Protein AF-A0A653BGJ4-F1 (afdb_monomer_lite)

Radius of gyration: 40.66 Å; chains: 1; bounding box: 89×102×120 Å

Organism: Callosobruchus maculatus (NCBI:txid64391)

Secondary structure (DSSP, 8-state):
------------B-TTT-PBPSSEEEETTT--EEEHHHHHHTT-EEEETTEEE-S-------SSSSSHHHHHHHHTTS-TTS---HHHHHHHHHHHHHHHHHHHHHHHHHHHHHHHHHHHHTTSS-----------------------------------------HHHHHHHHHHHHHHHHHHHHHTTS--------------------------------------------TTS--PPPPP-------S--TT--HHHHHHHHHTT-TT---------S-HHHHTTTTTSS---S--TTTGGGSSS--

Sequence (311 aa):
MSVASSSGNTHLQCKKCKAKVIADVKCVVCNSSFHKSCARTINLKISDENTVTCCEKNARSNDKDEDHDFFDAIEDIADSNNRIDVRIFNYVLKQKEIIIKELRDRIDLLNVQIDSLTHSHGSEGNRKTDQEKTRQKNEEGIVSSAKCDNSAAQREVEKNVNNYVTRTQVANAISETQGKIKMKRIINLNDSGSPGDVHNAENSENIQNKQNDGGWETVKKKRHYRKPTVIIGSNSSGVQGVEKRSFLHVSRVNPDTKVEDMESLLKVNFPGVTVEKWNSRPLILKKMNQCCETSPLISRRNWEHFLEQSL

InterPro domains:
  IPR046349 C1-like domain superfamily [SSF57889] (11-42)

pLDDT: mean 70.22, std 21.69, range [31.77, 98.31]

Foldseek 3Di:
DDDDDPPPCPQQAAPQPRHGDPQWAAEPPPRHTHDPVRCVVVVWDDPDPRYTHPPPPPVCPPVPPVCPVVVVVLQVQADPVRHHDVVVVVVVVVVVVVVVVVVVVVVVVVVVVVVVVVVVVPPPPDPPPPPDDDDDDDDDDDDDDDDDDDDDDDDPPPPPPPPPCDPVNVVVVVVVVVVVVVVVVVVVVPPDDDDDDDDDDDDDDDDDDDDDDDDPDDDDPDDDDDDPDDPPDDPPPPDDDDDDDDDDDDPDDDPPDDQVNVCVVCCVPPVPDDGDDDPDDPPVVPCVVPVVPPDPDDDPPPPVVPPPPDD

Structure (mmCIF, N/CA/C/O backbone):
data_AF-A0A653BGJ4-F1
#
_entry.id   AF-A0A653BGJ4-F1
#
loop_
_atom_site.group_PDB
_atom_site.id
_atom_site.type_symbol
_atom_site.label_atom_id
_atom_site.label_alt_id
_atom_site.label_comp_id
_atom_site.label_asym_id
_atom_site.label_entity_id
_atom_site.label_seq_id
_atom_site.pdbx_PDB_ins_code
_atom_site.Cartn_x
_atom_site.Cartn_y
_atom_site.Cartn_z
_atom_site.occupancy
_atom_site.B_iso_or_equiv
_atom_site.auth_seq_id
_atom_site.auth_comp_id
_atom_site.auth_asym_id
_atom_site.auth_atom_id
_atom_site.pdbx_PDB_model_num
ATOM 1 N N . MET A 1 1 ? 24.116 39.417 -54.438 1.00 40.06 1 MET A N 1
ATOM 2 C CA . MET A 1 1 ? 23.019 39.874 -53.561 1.00 40.06 1 MET A CA 1
ATOM 3 C C . MET A 1 1 ? 23.338 39.410 -52.155 1.00 40.06 1 MET A C 1
ATOM 5 O O . MET A 1 1 ? 23.547 38.223 -51.945 1.00 40.06 1 MET A O 1
ATOM 9 N N . SER A 1 2 ? 23.533 40.374 -51.264 1.00 37.41 2 SER A N 1
ATOM 10 C CA . SER A 1 2 ? 24.117 40.222 -49.935 1.00 37.41 2 SER A CA 1
ATOM 11 C C . SER A 1 2 ? 23.141 39.560 -48.962 1.00 37.41 2 SER A C 1
ATOM 13 O O . SER A 1 2 ? 22.007 40.010 -48.824 1.00 37.41 2 SER A O 1
ATOM 15 N N . VAL A 1 3 ? 23.591 38.509 -48.277 1.00 45.47 3 VAL A N 1
ATOM 16 C CA . VAL A 1 3 ? 22.876 37.884 -47.157 1.00 45.47 3 VAL A CA 1
ATOM 17 C C . VAL A 1 3 ? 23.025 38.771 -45.923 1.00 45.47 3 VAL A C 1
ATOM 19 O O . VAL A 1 3 ? 24.127 38.986 -45.423 1.00 45.47 3 VAL A O 1
ATOM 22 N N . ALA A 1 4 ? 21.906 39.329 -45.469 1.00 43.72 4 ALA A N 1
ATOM 23 C CA . ALA A 1 4 ? 21.826 40.135 -44.263 1.00 43.72 4 ALA A CA 1
ATOM 24 C C . ALA A 1 4 ? 21.938 39.234 -43.023 1.00 43.72 4 ALA A C 1
ATOM 26 O O . ALA A 1 4 ? 21.002 38.519 -42.671 1.00 43.72 4 ALA A O 1
ATOM 27 N N . SER A 1 5 ? 23.087 39.284 -42.351 1.00 46.28 5 SER A N 1
ATOM 28 C CA . SER A 1 5 ? 23.274 38.729 -41.011 1.00 46.28 5 SER A CA 1
ATOM 29 C C . SER A 1 5 ? 22.537 39.608 -40.000 1.00 46.28 5 SER A C 1
ATOM 31 O O . SER A 1 5 ? 23.039 40.645 -39.567 1.00 46.28 5 SER A O 1
ATOM 33 N N . SER A 1 6 ? 21.321 39.217 -39.632 1.00 45.00 6 SER A N 1
ATOM 34 C CA . SER A 1 6 ? 20.574 39.825 -38.534 1.00 45.00 6 SER A CA 1
ATOM 35 C C . SER A 1 6 ? 21.207 39.430 -37.196 1.00 45.00 6 SER A C 1
ATOM 37 O O . SER A 1 6 ? 20.891 38.387 -36.621 1.00 45.00 6 SER A O 1
ATOM 39 N N . SER A 1 7 ? 22.114 40.273 -36.704 1.00 45.81 7 SER A N 1
ATOM 40 C CA . SER A 1 7 ? 22.705 40.212 -35.364 1.00 45.81 7 SER A CA 1
ATOM 41 C C . SER A 1 7 ? 21.647 40.519 -34.298 1.00 45.81 7 SER A C 1
ATOM 43 O O . SER A 1 7 ? 21.565 41.630 -33.774 1.00 45.81 7 SER A O 1
ATOM 45 N N . GLY A 1 8 ? 20.799 39.538 -33.989 1.00 45.31 8 GLY A N 1
ATOM 46 C CA . GLY A 1 8 ? 19.866 39.597 -32.868 1.00 45.31 8 GLY A CA 1
ATOM 47 C C . GLY A 1 8 ? 20.638 39.609 -31.550 1.00 45.31 8 GLY A C 1
ATOM 48 O O . GLY A 1 8 ? 21.040 38.564 -31.049 1.00 45.31 8 GLY A O 1
ATOM 49 N N . ASN A 1 9 ? 20.870 40.798 -30.996 1.00 47.72 9 ASN A N 1
ATOM 50 C CA . ASN A 1 9 ? 21.545 41.002 -29.717 1.00 47.72 9 ASN A CA 1
ATOM 51 C C . ASN A 1 9 ? 20.605 40.604 -28.563 1.00 47.72 9 ASN A C 1
ATOM 53 O O . ASN A 1 9 ? 20.056 41.451 -27.859 1.00 47.72 9 ASN A O 1
ATOM 57 N N . THR A 1 10 ? 20.353 39.303 -28.394 1.00 60.81 10 THR A N 1
ATOM 58 C CA . THR A 1 10 ? 19.601 38.786 -27.249 1.00 60.81 10 THR A CA 1
ATOM 59 C C . THR A 1 10 ? 20.480 38.919 -26.015 1.00 60.81 10 THR A C 1
ATOM 61 O O . THR A 1 10 ? 21.409 38.142 -25.795 1.00 60.81 10 THR A O 1
ATOM 64 N N . HIS A 1 11 ? 20.222 39.959 -25.233 1.00 74.62 11 HIS A N 1
ATOM 65 C CA . HIS A 1 11 ? 20.977 40.284 -24.037 1.00 74.62 11 HIS A CA 1
ATOM 66 C C . HIS A 1 11 ? 20.835 39.162 -22.992 1.00 74.62 11 HIS A C 1
ATOM 68 O O . HIS A 1 11 ? 19.847 39.104 -22.264 1.00 74.62 11 HIS A O 1
ATOM 74 N N . LEU A 1 12 ? 21.821 38.262 -22.918 1.00 87.00 12 LEU A N 1
ATOM 75 C CA . LEU A 1 12 ? 21.862 37.162 -21.950 1.00 87.00 12 LEU A CA 1
ATOM 76 C C . LEU A 1 12 ? 21.874 37.733 -20.523 1.00 87.00 12 LEU A C 1
ATOM 78 O O . LEU A 1 12 ? 22.809 38.430 -20.118 1.00 87.00 12 LEU A O 1
ATOM 82 N N . GLN A 1 13 ? 20.812 37.463 -19.765 1.00 93.69 13 GLN A N 1
ATOM 83 C CA . GLN A 1 13 ? 20.657 37.889 -18.374 1.00 93.69 13 GLN A CA 1
ATOM 84 C C . GLN A 1 13 ? 20.716 36.685 -17.438 1.00 93.69 13 GLN A C 1
ATOM 86 O O . GLN A 1 13 ? 20.206 35.607 -17.742 1.00 93.69 13 GLN A O 1
ATOM 91 N N . CYS A 1 14 ? 21.340 36.877 -16.278 1.00 94.38 14 CYS A N 1
ATOM 92 C CA . CYS A 1 14 ? 21.432 35.847 -15.257 1.00 94.38 14 CYS A CA 1
ATOM 93 C C . CYS A 1 14 ? 20.046 35.605 -14.664 1.00 94.38 14 CYS A C 1
ATOM 95 O O . CYS A 1 14 ? 19.448 36.523 -14.103 1.00 94.38 14 CYS A O 1
ATOM 97 N N . LYS A 1 15 ? 19.555 34.365 -14.699 1.00 93.00 15 LYS A N 1
ATOM 98 C CA . LYS A 1 15 ? 18.223 34.029 -14.168 1.00 93.00 15 LYS A CA 1
ATOM 99 C C . LYS A 1 15 ? 18.065 34.341 -12.670 1.00 93.00 15 LYS A C 1
ATOM 101 O O . LYS A 1 15 ? 16.953 34.595 -12.221 1.00 93.00 15 LYS A O 1
ATOM 106 N N . LYS A 1 16 ? 19.164 34.365 -11.902 1.00 93.88 16 LYS A N 1
ATOM 107 C CA . LYS A 1 16 ? 19.154 34.696 -10.466 1.00 93.88 16 LYS A CA 1
ATOM 108 C C . LYS A 1 16 ? 19.089 36.202 -10.203 1.00 93.88 16 LYS A C 1
ATOM 110 O O . LYS A 1 16 ? 18.186 36.667 -9.521 1.00 93.88 16 LYS A O 1
ATOM 115 N N . CYS A 1 17 ? 20.083 36.950 -10.681 1.00 95.25 17 CYS A N 1
ATOM 116 C CA . CYS A 1 17 ? 20.263 38.362 -10.324 1.00 95.25 17 CYS A CA 1
ATOM 117 C C . CYS A 1 17 ? 19.761 39.339 -11.395 1.00 95.25 17 CYS A C 1
ATOM 119 O O . CYS A 1 17 ? 19.834 40.545 -11.190 1.00 95.25 17 CYS A O 1
ATOM 121 N N . LYS A 1 18 ? 19.283 38.836 -12.542 1.00 94.25 18 LYS A N 1
ATOM 122 C CA . LYS A 1 18 ? 18.787 39.593 -13.708 1.00 94.25 18 LYS A CA 1
ATOM 123 C C . LYS A 1 18 ? 19.816 40.513 -14.388 1.00 94.25 18 LYS A C 1
ATOM 125 O O . LYS A 1 18 ? 19.502 41.140 -15.394 1.00 94.25 18 LYS A O 1
ATOM 130 N N . ALA A 1 19 ? 21.057 40.566 -13.901 1.00 94.38 19 ALA A N 1
ATOM 131 C CA . ALA A 1 19 ? 22.132 41.344 -14.512 1.00 94.38 19 ALA A CA 1
ATOM 132 C C . ALA A 1 19 ? 22.691 40.674 -15.783 1.00 94.38 19 ALA A C 1
ATOM 134 O O . ALA A 1 19 ? 22.576 39.458 -15.965 1.00 94.38 19 ALA A O 1
ATOM 135 N N . LYS A 1 20 ? 23.332 41.473 -16.649 1.00 93.81 20 LYS A N 1
ATOM 136 C CA . LYS A 1 20 ? 23.991 41.005 -17.881 1.00 93.81 20 LYS A CA 1
ATOM 137 C C . LYS A 1 20 ? 25.050 39.948 -17.571 1.00 93.81 20 LYS A C 1
ATOM 139 O O . LYS A 1 20 ? 25.851 40.121 -16.648 1.00 93.81 20 LYS A O 1
ATOM 144 N N . VAL A 1 21 ? 25.086 38.874 -18.355 1.00 92.38 21 VAL A N 1
ATOM 145 C CA . VAL A 1 21 ? 26.105 37.826 -18.226 1.00 92.38 21 VAL A CA 1
ATOM 146 C C . VAL A 1 21 ? 27.169 38.007 -19.302 1.00 92.38 21 VAL A C 1
ATOM 148 O O . VAL A 1 21 ? 26.843 38.102 -20.479 1.00 92.38 21 VAL A O 1
ATOM 151 N N . ILE A 1 22 ? 28.434 38.097 -18.882 1.00 86.62 22 ILE A N 1
ATOM 152 C CA . ILE A 1 22 ? 29.600 38.220 -19.778 1.00 86.62 22 ILE A CA 1
ATOM 153 C C . ILE A 1 22 ? 30.292 36.858 -19.946 1.00 86.62 22 ILE A C 1
ATOM 155 O O . ILE A 1 22 ? 30.670 36.496 -21.051 1.00 86.62 22 ILE A O 1
ATOM 159 N N . ALA A 1 23 ? 30.405 36.085 -18.860 1.00 84.56 23 ALA A N 1
ATOM 160 C CA . ALA A 1 23 ? 30.865 34.697 -18.860 1.00 84.56 23 ALA A CA 1
ATOM 161 C C . ALA A 1 23 ? 29.777 33.834 -18.214 1.00 84.56 23 ALA A C 1
ATOM 163 O O . ALA A 1 23 ? 29.601 33.869 -16.988 1.00 84.56 23 ALA A O 1
ATOM 164 N N . ASP A 1 24 ? 28.989 33.148 -19.041 1.00 87.00 24 ASP A N 1
ATOM 165 C CA . ASP A 1 24 ? 27.824 32.403 -18.589 1.00 87.00 24 ASP A CA 1
ATOM 166 C C . ASP A 1 24 ? 28.102 30.916 -18.377 1.00 87.00 24 ASP A C 1
ATOM 168 O O . ASP A 1 24 ? 28.965 30.305 -18.998 1.00 87.00 24 ASP A O 1
ATOM 172 N N . VAL A 1 25 ? 27.353 30.345 -17.440 1.00 93.69 25 VAL A N 1
ATOM 173 C CA . VAL A 1 25 ? 27.196 28.902 -17.283 1.00 93.69 25 VAL A CA 1
ATOM 174 C C . VAL A 1 25 ? 25.746 28.599 -17.622 1.00 93.69 25 VAL A C 1
ATOM 176 O O . VAL A 1 25 ? 24.839 29.216 -17.047 1.00 93.69 25 VAL A O 1
ATOM 179 N N . LYS A 1 26 ? 25.517 27.702 -18.582 1.00 94.56 26 LYS A N 1
ATOM 180 C CA . LYS A 1 26 ? 24.172 27.418 -19.102 1.00 94.56 26 LYS A CA 1
ATOM 181 C C . LYS A 1 26 ? 23.595 26.171 -18.461 1.00 94.56 26 LYS A C 1
ATOM 183 O O . LYS A 1 26 ? 24.299 25.185 -18.240 1.00 94.56 26 LYS A O 1
ATOM 188 N N . CYS A 1 27 ? 22.299 26.210 -18.163 1.00 92.94 27 CYS A N 1
ATOM 189 C CA . CYS A 1 27 ? 21.607 25.002 -17.751 1.00 92.94 27 CYS A CA 1
ATOM 190 C C . CYS A 1 27 ? 21.408 24.059 -18.937 1.00 92.94 27 CYS A C 1
ATOM 192 O O . CYS A 1 27 ? 20.795 24.465 -19.916 1.00 92.94 27 CYS A O 1
ATOM 194 N N . VAL A 1 28 ? 21.826 22.797 -18.805 1.00 92.19 28 VAL A N 1
ATOM 195 C CA . VAL A 1 28 ? 21.653 21.771 -19.853 1.00 92.19 28 VAL A CA 1
ATOM 196 C C . VAL A 1 28 ? 20.177 21.551 -20.221 1.00 92.19 28 VAL A C 1
ATOM 198 O O . VAL A 1 28 ? 19.863 21.255 -21.366 1.00 92.19 28 VAL A O 1
ATOM 201 N N . VAL A 1 29 ? 19.260 21.716 -19.261 1.00 89.94 29 VAL A N 1
ATOM 202 C CA . VAL A 1 29 ? 17.830 21.414 -19.447 1.00 89.94 29 VAL A CA 1
ATOM 203 C C . VAL A 1 29 ? 17.050 22.599 -20.017 1.00 89.94 29 VAL A C 1
ATOM 205 O O . VAL A 1 29 ? 16.313 22.447 -20.982 1.00 89.94 29 VAL A O 1
ATOM 208 N N . CYS A 1 30 ? 17.168 23.783 -19.409 1.00 91.19 30 CYS A N 1
ATOM 209 C CA . CYS A 1 30 ? 16.334 24.938 -19.771 1.00 91.19 30 CYS A CA 1
ATOM 210 C C . CYS A 1 30 ? 17.095 26.070 -20.471 1.00 91.19 30 CYS A C 1
ATOM 212 O O . CYS A 1 30 ? 16.526 27.140 -20.675 1.00 91.19 30 CYS A O 1
ATOM 214 N N . ASN A 1 31 ? 18.379 25.870 -20.794 1.00 90.81 31 ASN A N 1
ATOM 215 C CA . ASN A 1 31 ? 19.265 26.855 -21.424 1.00 90.81 31 ASN A CA 1
ATOM 216 C C . ASN A 1 31 ? 19.349 28.213 -20.709 1.00 90.81 31 ASN A C 1
ATOM 218 O O . ASN A 1 31 ? 19.839 29.189 -21.275 1.00 90.81 31 ASN A O 1
ATOM 222 N N . SER A 1 32 ? 18.913 28.302 -19.450 1.00 92.94 32 SER A N 1
ATOM 223 C CA . SER A 1 32 ? 19.033 29.539 -18.690 1.00 92.94 32 SER A CA 1
ATOM 224 C C . SER A 1 32 ? 20.485 29.799 -18.307 1.00 92.94 32 SER A C 1
ATOM 226 O O . SER A 1 32 ? 21.153 28.906 -17.778 1.00 92.94 32 SER A O 1
ATOM 228 N N . SER A 1 33 ? 20.931 31.033 -18.517 1.00 94.50 33 SER A N 1
ATOM 229 C CA . SER A 1 33 ? 22.280 31.485 -18.186 1.00 94.50 33 SER A CA 1
ATOM 230 C C . SER A 1 33 ? 22.378 31.978 -16.743 1.00 94.50 33 SER A C 1
ATOM 232 O O . SER A 1 33 ? 21.478 32.643 -16.217 1.00 94.50 33 SER A O 1
ATOM 234 N N . PHE A 1 34 ? 23.509 31.684 -16.106 1.00 94.44 34 PHE A N 1
ATOM 235 C CA . PHE A 1 34 ? 23.861 32.149 -14.766 1.00 94.44 34 PHE A CA 1
ATOM 236 C C . PHE A 1 34 ? 25.297 32.675 -14.739 1.00 94.44 34 PHE A C 1
ATOM 238 O O . PHE A 1 34 ? 26.155 32.193 -15.477 1.00 94.44 34 PHE A O 1
ATOM 245 N N . HIS A 1 35 ? 25.597 33.612 -13.834 1.00 95.06 35 HIS A N 1
ATOM 246 C CA . HIS A 1 35 ? 26.989 33.876 -13.452 1.00 95.06 35 HIS A CA 1
ATOM 247 C C . HIS A 1 35 ? 27.548 32.692 -12.653 1.00 95.06 35 HIS A C 1
ATOM 249 O O . HIS A 1 35 ? 26.829 32.108 -11.838 1.00 95.06 35 HIS A O 1
ATOM 255 N N . LYS A 1 36 ? 28.851 32.408 -12.793 1.00 92.88 36 LYS A N 1
ATOM 256 C CA . LYS A 1 36 ? 29.554 31.371 -12.007 1.00 92.88 36 LYS A CA 1
ATOM 257 C C . LYS A 1 36 ? 29.338 31.533 -10.493 1.00 92.88 36 LYS A C 1
ATOM 259 O O . LYS A 1 36 ? 29.067 30.555 -9.801 1.00 92.88 36 LYS A O 1
ATOM 264 N N . SER A 1 37 ? 29.383 32.766 -9.984 1.00 94.19 37 SER A N 1
ATOM 265 C CA . SER A 1 37 ? 29.097 33.076 -8.574 1.00 94.19 37 SER A CA 1
ATOM 266 C C . SER A 1 37 ? 27.640 32.790 -8.197 1.00 94.19 37 SER A C 1
ATOM 268 O O . SER A 1 37 ? 27.382 32.121 -7.200 1.00 94.19 37 SER A O 1
ATOM 270 N N . CYS A 1 38 ? 26.682 33.222 -9.023 1.00 94.75 38 CYS A N 1
ATOM 271 C CA . CYS A 1 38 ? 25.254 33.004 -8.787 1.00 94.75 38 CYS A CA 1
ATOM 272 C C . CYS A 1 38 ? 24.885 31.517 -8.749 1.00 94.75 38 CYS A C 1
ATOM 274 O O . CYS A 1 38 ? 24.085 31.130 -7.898 1.00 94.75 38 CYS A O 1
ATOM 276 N N . ALA A 1 39 ? 25.472 30.703 -9.632 1.00 92.81 39 ALA A N 1
ATOM 277 C CA . ALA A 1 39 ? 25.271 29.256 -9.658 1.00 92.81 39 ALA A CA 1
ATOM 278 C C . ALA A 1 39 ? 25.785 28.582 -8.373 1.00 92.81 39 ALA A C 1
ATOM 280 O O . ALA A 1 39 ? 25.064 27.780 -7.781 1.00 92.81 39 ALA A O 1
ATOM 281 N N . ARG A 1 40 ? 26.977 28.973 -7.890 1.00 91.62 40 ARG A N 1
ATOM 282 C CA . ARG A 1 40 ? 27.540 28.470 -6.623 1.00 91.62 40 ARG A CA 1
ATOM 283 C C . ARG A 1 40 ? 26.665 28.821 -5.422 1.00 91.62 40 ARG A C 1
ATOM 285 O O . ARG A 1 40 ? 26.410 27.964 -4.593 1.00 91.62 40 ARG A O 1
ATOM 292 N N . THR A 1 41 ? 26.140 30.044 -5.346 1.00 94.06 41 THR A N 1
ATOM 293 C CA . THR A 1 41 ? 25.287 30.461 -4.219 1.00 94.06 41 THR A CA 1
ATOM 294 C C . THR A 1 41 ? 23.920 29.757 -4.191 1.00 94.06 41 THR A C 1
ATOM 296 O O . THR A 1 41 ? 23.264 29.775 -3.158 1.00 94.06 41 THR A O 1
ATOM 299 N N . ILE A 1 42 ? 23.441 29.189 -5.307 1.00 89.62 42 ILE A N 1
ATOM 300 C CA . ILE A 1 42 ? 22.198 28.384 -5.339 1.00 89.62 42 ILE A CA 1
ATOM 301 C C . ILE A 1 42 ? 22.511 26.880 -5.170 1.00 89.62 42 ILE A C 1
ATOM 303 O O . ILE A 1 42 ? 21.616 26.052 -5.277 1.00 89.62 42 ILE A O 1
ATOM 307 N N . ASN A 1 43 ? 23.768 26.505 -4.900 1.00 88.56 43 ASN A N 1
ATOM 308 C CA . ASN A 1 43 ? 24.205 25.110 -4.774 1.00 88.56 43 ASN A CA 1
ATOM 309 C C . ASN A 1 43 ? 23.861 24.242 -6.002 1.00 88.56 43 ASN A C 1
ATOM 311 O O . ASN A 1 43 ? 23.532 23.065 -5.872 1.00 88.56 43 ASN A O 1
ATOM 315 N N . LEU A 1 44 ? 23.934 24.811 -7.211 1.00 88.81 44 LEU A N 1
ATOM 316 C CA . LEU A 1 44 ? 23.719 24.036 -8.434 1.00 88.81 44 LEU A CA 1
ATOM 317 C C . LEU A 1 44 ? 24.874 23.057 -8.666 1.00 88.81 44 LEU A C 1
ATOM 319 O O . LEU A 1 44 ? 26.041 23.431 -8.538 1.00 88.81 44 LEU A O 1
ATOM 323 N N . LYS A 1 45 ? 24.555 21.824 -9.082 1.00 87.38 45 LYS A N 1
ATOM 324 C CA . LYS A 1 45 ? 25.562 20.853 -9.532 1.00 87.38 45 LYS A CA 1
ATOM 325 C C . LYS A 1 45 ? 26.165 21.340 -10.853 1.00 87.38 45 LYS A C 1
ATOM 327 O O . LYS A 1 45 ? 25.462 21.451 -11.861 1.00 87.38 45 LYS A O 1
ATOM 332 N N . ILE A 1 46 ? 27.453 21.668 -10.816 1.00 86.38 46 ILE A N 1
ATOM 333 C CA . ILE A 1 46 ? 28.257 22.034 -11.985 1.00 86.38 46 ILE A CA 1
ATOM 334 C C . ILE A 1 46 ? 28.771 20.718 -12.576 1.00 86.38 46 ILE A C 1
ATOM 336 O O . ILE A 1 46 ? 29.489 19.998 -11.886 1.00 86.38 46 ILE A O 1
ATOM 340 N N . SER A 1 47 ? 28.342 20.379 -13.794 1.00 84.44 47 SER A N 1
ATOM 341 C CA . SER A 1 47 ? 28.766 19.144 -14.471 1.00 84.44 47 SER A CA 1
ATOM 342 C C . SER A 1 47 ? 30.084 19.358 -15.218 1.00 84.44 47 SER A C 1
ATOM 344 O O . SER A 1 47 ? 31.001 18.572 -15.021 1.00 84.44 47 SER A O 1
ATOM 346 N N . ASP A 1 48 ? 30.206 20.466 -15.961 1.00 85.19 48 ASP A N 1
ATOM 347 C CA . ASP A 1 48 ? 31.427 20.880 -16.669 1.00 85.19 48 ASP A CA 1
ATOM 348 C C . ASP A 1 48 ? 31.760 22.357 -16.388 1.00 85.19 48 ASP A C 1
ATOM 350 O O . ASP A 1 48 ? 30.950 23.097 -15.827 1.00 85.19 48 ASP A O 1
ATOM 354 N N . GLU A 1 49 ? 32.924 22.840 -16.843 1.00 85.38 49 GLU A N 1
ATOM 355 C CA . GLU A 1 49 ? 33.408 24.214 -16.596 1.00 85.38 49 GLU A CA 1
ATOM 356 C C . GLU A 1 49 ? 32.417 25.328 -17.001 1.00 85.38 49 GLU A C 1
ATOM 358 O O . GLU A 1 49 ? 32.452 26.424 -16.421 1.00 85.38 49 GLU A O 1
ATOM 363 N N . ASN A 1 50 ? 31.517 25.033 -17.951 1.00 90.00 50 ASN A N 1
ATOM 364 C CA . ASN A 1 50 ? 30.518 25.955 -18.500 1.00 90.00 50 ASN A CA 1
ATOM 365 C C . ASN A 1 50 ? 29.068 25.406 -18.503 1.00 90.00 50 ASN A C 1
ATOM 367 O O . ASN A 1 50 ? 28.179 26.053 -19.069 1.00 90.00 50 ASN A O 1
ATOM 371 N N . THR A 1 51 ? 28.778 24.278 -17.837 1.00 91.88 51 THR A N 1
ATOM 372 C CA . THR A 1 51 ? 27.420 23.692 -17.775 1.00 91.88 51 THR A CA 1
ATOM 373 C C . THR A 1 51 ? 26.945 23.450 -16.335 1.00 91.88 51 THR A C 1
ATOM 375 O O . THR A 1 51 ? 27.698 23.026 -15.458 1.00 91.88 51 THR A O 1
ATOM 378 N N . VAL A 1 52 ? 25.664 23.732 -16.064 1.00 92.75 52 VAL A N 1
ATOM 379 C CA . VAL A 1 52 ? 25.011 23.469 -14.764 1.00 92.75 52 VAL A CA 1
ATOM 380 C C . VAL A 1 52 ? 23.710 22.699 -14.925 1.00 92.75 52 VAL A C 1
ATOM 382 O O . VAL A 1 52 ? 23.022 22.778 -15.942 1.00 92.75 52 VAL A O 1
ATOM 385 N N . THR A 1 53 ? 23.306 22.018 -13.861 1.00 89.44 53 THR A N 1
ATOM 386 C CA . THR A 1 53 ? 21.976 21.413 -13.754 1.00 89.44 53 THR A CA 1
ATOM 387 C C . THR A 1 53 ? 21.137 22.248 -12.781 1.00 89.44 53 THR A C 1
ATOM 389 O O . THR A 1 53 ? 21.211 22.048 -11.574 1.00 89.44 53 THR A O 1
ATOM 392 N N . CYS A 1 54 ? 20.409 23.258 -13.293 1.00 87.31 54 CYS A N 1
ATOM 393 C CA . CYS A 1 54 ? 19.564 24.151 -12.477 1.00 87.31 54 CYS A CA 1
ATOM 394 C C . CYS A 1 54 ? 18.115 23.698 -12.367 1.00 87.31 54 CYS A C 1
ATOM 396 O O . CYS A 1 54 ? 17.429 23.991 -11.393 1.00 87.31 54 CYS A O 1
ATOM 398 N N . CYS A 1 55 ? 17.639 23.016 -13.398 1.00 84.00 55 CYS A N 1
ATOM 399 C CA . CYS A 1 55 ? 16.526 22.123 -13.235 1.00 84.00 55 CYS A CA 1
ATOM 400 C C . CYS A 1 55 ? 17.158 20.911 -12.571 1.00 84.00 55 CYS A C 1
ATOM 402 O O . CYS A 1 55 ? 17.745 20.077 -13.259 1.00 84.00 55 CYS A O 1
ATOM 404 N N . GLU A 1 56 ? 17.053 20.824 -11.240 1.00 69.06 56 GLU A N 1
ATOM 405 C CA . GLU A 1 56 ? 16.873 19.509 -10.626 1.00 69.06 56 GLU A CA 1
ATOM 406 C C . GLU A 1 56 ? 15.931 18.789 -11.577 1.00 69.06 56 GLU A C 1
ATOM 408 O O . GLU A 1 56 ? 14.949 19.419 -11.996 1.00 69.06 56 GLU A O 1
ATOM 413 N N . LYS A 1 57 ? 16.313 17.608 -12.086 1.00 56.06 57 LYS A N 1
ATOM 414 C CA . LYS A 1 57 ? 15.404 16.855 -12.940 1.00 56.06 57 LYS A CA 1
ATOM 415 C C . LYS A 1 57 ? 14.106 16.862 -12.151 1.00 56.06 57 LYS A C 1
ATOM 417 O O . LYS A 1 57 ? 14.010 16.170 -11.145 1.00 56.06 57 LYS A O 1
ATOM 422 N N . ASN A 1 58 ? 13.141 17.672 -12.583 1.00 46.94 58 ASN A N 1
ATOM 423 C CA . ASN A 1 58 ? 11.751 17.511 -12.243 1.00 46.94 58 ASN A CA 1
ATOM 424 C C . ASN A 1 58 ? 11.409 16.266 -13.046 1.00 46.94 58 ASN A C 1
ATOM 426 O O . ASN A 1 58 ? 10.778 16.325 -14.090 1.00 46.94 58 ASN A O 1
ATOM 430 N N . ALA A 1 59 ? 12.003 15.159 -12.616 1.00 44.66 59 ALA A N 1
ATOM 431 C CA . ALA A 1 59 ? 11.337 13.922 -12.611 1.00 44.66 59 ALA A CA 1
ATOM 432 C C . ALA A 1 59 ? 10.231 14.159 -11.541 1.00 44.66 59 ALA A C 1
ATOM 434 O O . ALA A 1 59 ? 10.553 14.153 -10.368 1.00 44.66 59 ALA A O 1
ATOM 435 N N . ARG A 1 60 ? 8.968 14.546 -11.761 1.00 45.28 60 ARG A N 1
ATOM 436 C CA . ARG A 1 60 ? 8.095 14.421 -12.931 1.00 45.28 60 ARG A CA 1
ATOM 437 C C . ARG A 1 60 ? 8.728 13.583 -14.006 1.00 45.28 60 ARG A C 1
ATOM 439 O O . ARG A 1 60 ? 8.925 14.009 -15.142 1.00 45.28 60 ARG A O 1
ATOM 446 N N . SER A 1 61 ? 9.124 12.384 -13.580 1.00 48.88 61 SER A N 1
ATOM 447 C CA . SER A 1 61 ? 9.040 11.226 -14.419 1.00 48.88 61 SER A CA 1
ATOM 448 C C . SER A 1 61 ? 7.708 11.454 -15.107 1.00 48.88 61 SER A C 1
ATOM 450 O O . SER A 1 61 ? 6.669 11.616 -14.472 1.00 48.88 61 SER A O 1
ATOM 452 N N . ASN A 1 62 ? 7.742 11.656 -16.417 1.00 46.06 62 ASN A N 1
ATOM 453 C CA . ASN A 1 62 ? 6.629 11.094 -17.137 1.00 46.06 62 ASN A CA 1
ATOM 454 C C . ASN A 1 62 ? 6.722 9.631 -16.722 1.00 46.06 62 ASN A C 1
ATOM 456 O O . ASN A 1 62 ? 7.695 8.984 -17.111 1.00 46.06 62 ASN A O 1
ATOM 460 N N . ASP A 1 63 ? 5.845 9.241 -15.796 1.00 53.12 63 ASP A N 1
ATOM 461 C CA . ASP A 1 63 ? 5.676 7.922 -15.192 1.00 53.12 63 ASP A CA 1
ATOM 462 C C . ASP A 1 63 ? 5.321 6.928 -16.298 1.00 53.12 63 ASP A C 1
ATOM 464 O O . ASP A 1 63 ? 4.241 6.362 -16.351 1.00 53.12 63 ASP A O 1
ATOM 468 N N . LYS A 1 64 ? 6.200 6.802 -17.286 1.00 53.97 64 LYS A N 1
ATOM 469 C CA . LYS A 1 64 ? 6.084 5.805 -18.332 1.00 53.97 64 LYS A CA 1
ATOM 470 C C . LYS A 1 64 ? 6.629 4.484 -17.822 1.00 53.97 64 LYS A C 1
ATOM 472 O O . LYS A 1 64 ? 6.100 3.464 -18.218 1.00 53.97 64 LYS A O 1
ATOM 477 N N . ASP A 1 65 ? 7.569 4.526 -16.876 1.00 55.69 65 ASP A N 1
ATOM 478 C CA . ASP A 1 65 ? 8.240 3.325 -16.389 1.00 55.69 65 ASP A CA 1
ATOM 479 C C . ASP A 1 65 ? 7.637 2.747 -15.098 1.00 55.69 65 ASP A C 1
ATOM 481 O O . ASP A 1 65 ? 7.830 1.566 -14.839 1.00 55.69 65 ASP A O 1
ATOM 485 N N . GLU A 1 66 ? 6.879 3.517 -14.304 1.00 59.56 66 GLU A N 1
ATOM 486 C CA . GLU A 1 66 ? 6.242 2.986 -13.078 1.00 59.56 66 GLU A CA 1
ATOM 487 C C . GLU A 1 66 ? 4.929 2.243 -13.360 1.00 59.56 66 GLU A C 1
ATOM 489 O O . GLU A 1 66 ? 4.555 1.340 -12.613 1.00 59.56 66 GLU A O 1
ATOM 494 N N . ASP A 1 67 ? 4.259 2.566 -14.468 1.00 69.44 67 ASP A N 1
ATOM 495 C CA . ASP A 1 67 ? 3.023 1.890 -14.856 1.00 69.44 67 ASP A CA 1
ATOM 496 C C . ASP A 1 67 ? 3.273 0.665 -15.753 1.00 69.44 67 ASP A C 1
ATOM 498 O O . ASP A 1 67 ? 2.336 -0.092 -16.000 1.00 69.44 67 ASP A O 1
ATOM 502 N N . HIS A 1 68 ? 4.505 0.430 -16.231 1.00 80.94 68 HIS A N 1
ATOM 503 C CA . HIS A 1 68 ? 4.816 -0.746 -17.056 1.00 80.94 68 HIS A CA 1
ATOM 504 C C . HIS A 1 68 ? 4.510 -2.047 -16.309 1.00 80.94 68 HIS A C 1
ATOM 506 O O . HIS A 1 68 ? 3.759 -2.866 -16.823 1.00 80.94 68 HIS A O 1
ATOM 512 N N . ASP A 1 69 ? 4.925 -2.156 -15.046 1.00 80.62 69 ASP A N 1
ATOM 513 C CA . ASP A 1 69 ? 4.605 -3.313 -14.201 1.00 80.62 69 ASP A CA 1
ATOM 514 C C . ASP A 1 69 ? 3.085 -3.507 -14.018 1.00 80.62 69 ASP A C 1
ATOM 516 O O . ASP A 1 69 ? 2.598 -4.628 -13.862 1.00 80.62 69 ASP A O 1
ATOM 520 N N . PHE A 1 70 ? 2.310 -2.416 -14.030 1.00 82.62 70 PHE A N 1
ATOM 521 C CA . PHE A 1 70 ? 0.853 -2.466 -13.908 1.00 82.62 70 PHE A CA 1
ATOM 522 C C . PHE A 1 70 ? 0.180 -2.910 -15.210 1.00 82.62 70 PHE A C 1
ATOM 524 O O . PHE A 1 70 ? -0.756 -3.709 -15.164 1.00 82.62 70 PHE A O 1
ATOM 531 N N . PHE A 1 71 ? 0.636 -2.405 -16.358 1.00 83.00 71 PHE A N 1
ATOM 532 C CA . PHE A 1 71 ? 0.118 -2.816 -17.661 1.00 83.00 71 PHE A CA 1
ATOM 533 C C . PHE A 1 71 ? 0.505 -4.258 -17.995 1.00 83.00 71 PHE A C 1
ATOM 535 O O . PHE A 1 71 ? -0.369 -4.999 -18.434 1.00 83.00 71 PHE A O 1
ATOM 542 N N . ASP A 1 72 ? 1.732 -4.677 -17.680 1.00 86.94 72 ASP A N 1
ATOM 543 C CA . ASP A 1 72 ? 2.200 -6.057 -17.845 1.00 86.94 72 ASP A CA 1
ATOM 544 C C . ASP A 1 72 ? 1.353 -7.020 -16.994 1.00 86.94 72 ASP A C 1
ATOM 546 O O . ASP A 1 72 ? 0.835 -8.021 -17.486 1.00 86.94 72 ASP A O 1
ATOM 550 N N . ALA A 1 73 ? 1.093 -6.669 -15.727 1.00 87.12 73 ALA A N 1
ATOM 551 C CA . ALA A 1 73 ? 0.226 -7.467 -14.860 1.00 87.12 73 ALA A CA 1
ATOM 552 C C . ALA A 1 73 ? -1.241 -7.500 -15.327 1.00 87.12 73 ALA A C 1
ATOM 554 O O . ALA A 1 73 ? -1.957 -8.458 -15.038 1.00 87.12 73 ALA A O 1
ATOM 555 N N . ILE A 1 74 ? -1.723 -6.458 -16.010 1.00 88.44 74 ILE A N 1
ATOM 556 C CA . ILE A 1 74 ? -3.063 -6.454 -16.612 1.00 88.44 74 ILE A CA 1
ATOM 557 C C . ILE A 1 74 ? -3.103 -7.327 -17.868 1.00 88.44 74 ILE A C 1
ATOM 559 O O . ILE A 1 74 ? -4.102 -8.017 -18.078 1.00 88.44 74 ILE A O 1
ATOM 563 N N . GLU A 1 75 ? -2.049 -7.301 -18.680 1.00 90.50 75 GLU A N 1
ATOM 564 C CA . GLU A 1 75 ? -1.919 -8.121 -19.884 1.00 90.50 75 GLU A CA 1
ATOM 565 C C . GLU A 1 75 ? -1.888 -9.615 -19.529 1.00 90.50 75 GLU A C 1
ATOM 567 O O . GLU A 1 75 ? -2.607 -10.397 -20.148 1.00 90.50 75 GLU A O 1
ATOM 572 N N . ASP A 1 76 ? -1.207 -9.988 -18.439 1.00 89.75 76 ASP A N 1
ATOM 573 C CA . ASP A 1 76 ? -1.193 -11.353 -17.885 1.00 89.75 76 ASP A CA 1
ATOM 574 C C . ASP A 1 76 ? -2.582 -11.873 -17.460 1.00 89.75 76 ASP A C 1
ATOM 576 O O . ASP A 1 76 ? -2.801 -13.083 -17.356 1.00 89.75 76 ASP A O 1
ATOM 580 N N . ILE A 1 77 ? -3.524 -10.970 -17.171 1.00 87.56 77 ILE A N 1
ATOM 581 C CA . ILE A 1 77 ? -4.877 -11.299 -16.698 1.00 87.56 77 ILE A CA 1
ATOM 582 C C . ILE A 1 77 ? -5.914 -11.189 -17.833 1.00 87.56 77 ILE A C 1
ATOM 584 O O . ILE A 1 77 ? -7.064 -11.606 -17.668 1.00 87.56 77 ILE A O 1
ATOM 588 N N . ALA A 1 78 ? -5.542 -10.627 -18.983 1.00 91.81 78 ALA A N 1
ATOM 589 C CA . ALA A 1 78 ? -6.436 -10.492 -20.122 1.00 91.81 78 ALA A CA 1
ATOM 590 C C . ALA A 1 78 ? -6.644 -11.841 -20.834 1.00 91.81 78 ALA A C 1
ATOM 592 O O . ALA A 1 78 ? -5.730 -12.652 -20.971 1.00 91.81 78 ALA A O 1
ATOM 593 N N . ASP A 1 79 ? -7.860 -12.075 -21.331 1.00 91.69 79 ASP A N 1
ATOM 594 C CA . ASP A 1 79 ? -8.153 -13.261 -22.139 1.00 91.69 79 ASP A CA 1
ATOM 595 C C . ASP A 1 79 ? -7.426 -13.188 -23.497 1.00 91.69 79 ASP A C 1
ATOM 597 O O . ASP A 1 79 ? -6.975 -12.125 -23.924 1.00 91.69 79 ASP A O 1
ATOM 601 N N . SER A 1 80 ? -7.413 -14.283 -24.262 1.00 94.00 80 SER A N 1
ATOM 602 C CA . SER A 1 80 ? -6.802 -14.361 -25.607 1.00 94.00 80 SER A CA 1
ATOM 603 C C . SER A 1 80 ? -7.280 -13.295 -26.610 1.00 94.00 80 SER A C 1
ATOM 605 O O . SER A 1 80 ? -6.606 -13.023 -27.601 1.00 94.00 80 SER A O 1
ATOM 607 N N . ASN A 1 81 ? -8.424 -12.657 -26.347 1.00 93.88 81 ASN A N 1
ATOM 608 C CA . ASN A 1 81 ? -8.966 -11.541 -27.127 1.00 93.88 81 ASN A CA 1
ATOM 609 C C . ASN A 1 81 ? -8.537 -10.153 -26.612 1.00 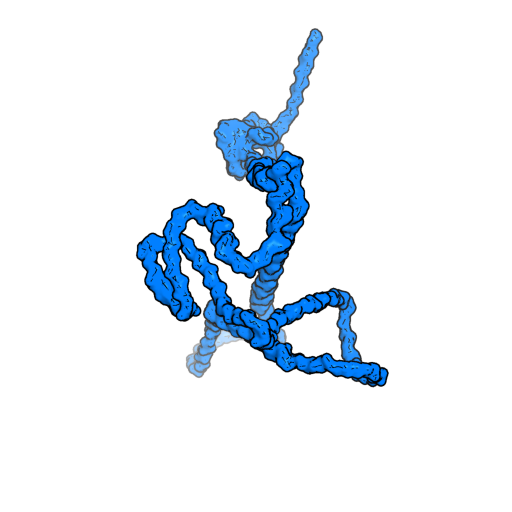93.88 81 ASN A C 1
ATOM 611 O O . ASN A 1 81 ? -9.141 -9.150 -27.002 1.00 93.88 81 ASN A O 1
ATOM 615 N N . ASN A 1 82 ? -7.562 -10.093 -25.703 1.00 89.75 82 ASN A N 1
ATOM 616 C CA . ASN A 1 82 ? -7.140 -8.896 -24.979 1.00 89.75 82 ASN A CA 1
ATOM 617 C C . ASN A 1 82 ? -8.318 -8.172 -24.294 1.00 89.75 82 ASN A C 1
ATOM 619 O O . ASN A 1 82 ? -8.471 -6.949 -24.356 1.00 89.75 82 ASN A O 1
ATOM 623 N N . ARG A 1 83 ? -9.232 -8.955 -23.709 1.00 92.94 83 ARG A N 1
ATOM 624 C CA . ARG A 1 83 ? -10.392 -8.453 -22.964 1.00 92.94 83 ARG A CA 1
ATOM 625 C C . ARG A 1 83 ? -10.206 -8.782 -21.495 1.00 92.94 83 ARG A C 1
ATOM 627 O O . ARG A 1 83 ? -9.865 -9.904 -21.149 1.00 92.94 83 ARG A O 1
ATOM 634 N N . ILE A 1 84 ? -10.470 -7.799 -20.646 1.00 91.19 84 ILE A N 1
ATOM 635 C CA . ILE A 1 84 ? -10.383 -7.938 -19.194 1.00 91.19 84 ILE A CA 1
ATOM 636 C C . ILE A 1 84 ? -11.803 -8.034 -18.644 1.00 91.19 84 ILE A C 1
ATOM 638 O O . ILE A 1 84 ? -12.670 -7.221 -18.982 1.00 91.19 84 ILE A O 1
ATOM 642 N N . ASP A 1 85 ? -12.046 -9.007 -17.772 1.00 91.62 85 ASP A N 1
ATOM 643 C CA . ASP A 1 85 ? -13.342 -9.176 -17.126 1.00 91.62 85 ASP A CA 1
ATOM 644 C C . ASP A 1 85 ? -13.683 -7.964 -16.235 1.00 91.62 85 ASP A C 1
ATOM 646 O O . ASP A 1 85 ? -12.954 -7.600 -15.307 1.00 91.62 85 ASP A O 1
ATOM 650 N N . VAL A 1 86 ? -14.850 -7.356 -16.466 1.00 93.12 86 VAL A N 1
ATOM 651 C CA . VAL A 1 86 ? -15.384 -6.228 -15.682 1.00 93.12 86 VAL A CA 1
ATOM 652 C C . VAL A 1 86 ? -15.453 -6.517 -14.174 1.00 93.12 86 VAL A C 1
ATOM 654 O O . VAL A 1 86 ? -15.387 -5.603 -13.347 1.00 93.12 86 VAL A O 1
ATOM 657 N N . ARG A 1 87 ? -15.564 -7.791 -13.779 1.00 90.25 87 ARG A N 1
ATOM 658 C CA . ARG A 1 87 ? -15.555 -8.219 -12.373 1.00 90.25 87 ARG A CA 1
ATOM 659 C C . ARG A 1 87 ? -14.233 -7.887 -11.685 1.00 90.25 87 ARG A C 1
ATOM 661 O O . ARG A 1 87 ? -14.254 -7.504 -10.515 1.00 90.25 87 ARG A O 1
ATOM 668 N N . ILE A 1 88 ? -13.119 -7.975 -12.409 1.00 90.06 88 ILE A N 1
ATOM 669 C CA . ILE A 1 88 ? -11.779 -7.668 -11.901 1.00 90.06 88 ILE A CA 1
ATOM 670 C C . ILE A 1 88 ? -11.669 -6.168 -11.631 1.00 90.06 88 ILE A C 1
ATOM 672 O O . ILE A 1 88 ? -11.299 -5.768 -10.528 1.00 90.06 88 ILE A O 1
ATOM 676 N N . PHE A 1 89 ? -12.124 -5.327 -12.563 1.00 89.12 89 PHE A N 1
ATOM 677 C CA . PHE A 1 89 ? -12.201 -3.879 -12.342 1.00 89.12 89 PHE A CA 1
ATOM 678 C C . PHE A 1 89 ? -13.069 -3.518 -11.133 1.00 89.12 89 PHE A C 1
ATOM 680 O O . PHE A 1 89 ? -12.650 -2.744 -10.273 1.00 89.12 89 PHE A O 1
ATOM 687 N N . ASN A 1 90 ? -14.255 -4.121 -11.010 1.00 92.88 90 ASN A N 1
ATOM 688 C CA . ASN A 1 90 ? -15.128 -3.901 -9.856 1.00 92.88 90 ASN A CA 1
ATOM 689 C C . ASN A 1 90 ? -14.478 -4.325 -8.533 1.00 92.88 90 ASN A C 1
ATOM 691 O O . ASN A 1 90 ? -14.705 -3.692 -7.499 1.00 92.88 90 ASN A O 1
ATOM 695 N N . TYR A 1 91 ? -13.678 -5.390 -8.544 1.00 93.06 91 TYR A N 1
ATOM 696 C CA . TYR A 1 91 ? -12.912 -5.816 -7.380 1.00 93.06 91 TYR A CA 1
ATOM 697 C C . TYR A 1 91 ? -11.828 -4.793 -7.014 1.00 93.06 91 TYR A C 1
ATOM 699 O O . TYR A 1 91 ? -11.766 -4.367 -5.860 1.00 93.06 91 TYR A O 1
ATOM 707 N N . VAL A 1 92 ? -11.039 -4.331 -7.989 1.00 91.75 92 VAL A N 1
ATOM 708 C CA . VAL A 1 92 ? -9.997 -3.308 -7.786 1.00 91.75 92 VAL A CA 1
ATOM 709 C C . VAL A 1 92 ? -10.595 -2.005 -7.254 1.00 91.75 92 VAL A C 1
ATOM 711 O O . VAL A 1 92 ? -10.062 -1.421 -6.310 1.00 91.75 92 VAL A O 1
ATOM 714 N N . LEU A 1 93 ? -11.740 -1.570 -7.789 1.00 93.94 93 LEU A N 1
ATOM 715 C CA . LEU A 1 93 ? -12.449 -0.387 -7.296 1.00 93.94 93 LEU A CA 1
ATOM 716 C C . LEU A 1 93 ? -12.900 -0.556 -5.842 1.00 93.94 93 LEU A C 1
ATOM 718 O O . LEU A 1 93 ? -12.684 0.338 -5.026 1.00 93.94 93 LEU A O 1
ATOM 722 N N . LYS A 1 94 ? -13.458 -1.719 -5.481 1.00 95.88 94 LYS A N 1
ATOM 723 C CA . LYS A 1 94 ? -13.827 -2.011 -4.087 1.00 95.88 94 LYS A CA 1
ATOM 724 C C . LYS A 1 94 ? -12.619 -1.982 -3.153 1.00 95.88 94 LYS A C 1
ATOM 726 O O . LYS A 1 94 ? -12.735 -1.445 -2.055 1.00 95.88 94 LYS A O 1
ATOM 731 N N . GLN A 1 95 ? -11.477 -2.523 -3.577 1.00 94.62 95 GLN A N 1
ATOM 732 C CA . GLN A 1 95 ? -10.241 -2.469 -2.790 1.00 94.62 95 GLN A CA 1
ATOM 733 C C . GLN A 1 95 ? -9.753 -1.027 -2.606 1.00 94.62 95 GLN A C 1
ATOM 735 O O . GLN A 1 95 ? -9.463 -0.619 -1.481 1.00 94.62 95 GLN A O 1
ATOM 740 N N . LYS A 1 96 ? -9.747 -0.219 -3.677 1.00 95.88 96 LYS A N 1
ATOM 741 C CA . LYS A 1 96 ? -9.407 1.210 -3.591 1.00 95.88 96 LYS A CA 1
ATOM 742 C C . LYS A 1 96 ? -10.311 1.960 -2.609 1.00 95.88 96 LYS A C 1
ATOM 744 O O . LYS A 1 96 ? -9.798 2.706 -1.783 1.00 95.88 96 LYS A O 1
ATOM 749 N N . GLU A 1 97 ? -11.623 1.732 -2.639 1.00 96.00 97 GLU A N 1
ATOM 750 C CA . GLU A 1 97 ? -12.568 2.367 -1.705 1.00 96.00 97 GLU A CA 1
ATOM 751 C C . GLU A 1 97 ? -12.311 1.988 -0.237 1.00 96.00 97 GLU A C 1
ATOM 753 O O . GLU A 1 97 ? -12.405 2.839 0.649 1.00 96.00 97 GLU A O 1
ATOM 758 N N . ILE A 1 98 ? -11.946 0.729 0.038 1.00 96.31 98 ILE A N 1
ATOM 759 C CA . ILE A 1 98 ? -11.580 0.284 1.393 1.00 96.31 98 ILE A CA 1
ATOM 760 C C . ILE A 1 98 ? -10.341 1.040 1.881 1.00 96.31 98 ILE A C 1
ATOM 762 O O . ILE A 1 98 ? -10.369 1.604 2.974 1.00 96.31 98 ILE A O 1
ATOM 766 N N . ILE A 1 99 ? -9.294 1.117 1.056 1.00 97.38 99 ILE A N 1
ATOM 767 C CA . ILE A 1 99 ? -8.054 1.832 1.391 1.00 97.38 99 ILE A CA 1
ATOM 768 C C . ILE A 1 99 ? -8.334 3.320 1.621 1.00 97.38 99 ILE A C 1
ATOM 770 O O . ILE A 1 99 ? -7.896 3.888 2.621 1.00 97.38 99 ILE A O 1
ATOM 774 N N . ILE A 1 100 ? -9.102 3.957 0.732 1.00 97.69 100 ILE A N 1
ATOM 775 C CA . ILE A 1 100 ? -9.493 5.367 0.871 1.00 97.69 100 ILE A CA 1
ATOM 776 C C . ILE A 1 100 ? -10.211 5.591 2.200 1.00 97.69 100 ILE A C 1
ATOM 778 O O . ILE A 1 100 ? -9.928 6.563 2.902 1.00 97.69 100 ILE A O 1
ATOM 782 N N . LYS A 1 101 ? -11.133 4.696 2.562 1.00 97.62 101 LYS A N 1
ATOM 783 C CA . LYS A 1 101 ? -11.853 4.784 3.827 1.00 97.62 101 LYS A CA 1
ATOM 784 C C . LYS A 1 101 ? -10.913 4.653 5.026 1.00 97.62 101 LYS A C 1
ATOM 786 O O . LYS A 1 101 ? -10.989 5.482 5.922 1.00 97.62 101 LYS A O 1
ATOM 791 N N . GLU A 1 102 ? -10.011 3.673 5.034 1.00 97.56 102 GLU A N 1
ATOM 792 C CA . GLU A 1 102 ? -9.040 3.509 6.124 1.00 97.56 102 GLU A CA 1
ATOM 793 C C . GLU A 1 102 ? -8.133 4.733 6.285 1.00 97.56 102 GLU A C 1
ATOM 795 O O . GLU A 1 102 ? -7.841 5.152 7.405 1.00 97.56 102 GLU A O 1
ATOM 800 N N . LEU A 1 103 ? -7.698 5.332 5.174 1.00 97.56 103 LEU A N 1
ATOM 801 C CA . LEU A 1 103 ? -6.892 6.549 5.203 1.00 97.56 103 LEU A CA 1
ATOM 802 C C . LEU A 1 103 ? -7.681 7.740 5.755 1.00 97.56 103 LEU A C 1
ATOM 804 O O . LEU A 1 103 ? -7.143 8.490 6.568 1.00 97.56 103 LEU A O 1
ATOM 808 N N . ARG A 1 104 ? -8.955 7.891 5.375 1.00 97.12 104 ARG A N 1
ATOM 809 C CA . ARG A 1 104 ? -9.844 8.916 5.948 1.00 97.12 104 ARG A CA 1
ATOM 810 C C . ARG A 1 104 ? -10.053 8.706 7.447 1.00 97.12 104 ARG A C 1
ATOM 812 O O . ARG A 1 104 ? -9.859 9.646 8.206 1.00 97.12 104 ARG A O 1
ATOM 819 N N . ASP A 1 105 ? -10.320 7.473 7.878 1.00 97.56 105 ASP A N 1
ATOM 820 C CA . ASP A 1 105 ? -10.487 7.135 9.297 1.00 97.56 105 ASP A CA 1
ATOM 821 C C . ASP A 1 105 ? -9.214 7.477 10.111 1.00 97.56 105 ASP A C 1
ATOM 823 O O . ASP A 1 105 ? -9.298 7.951 11.246 1.00 97.56 105 ASP A O 1
ATOM 827 N N . ARG A 1 106 ? -8.015 7.287 9.532 1.00 98.31 106 ARG A N 1
ATOM 828 C CA . ARG A 1 106 ? -6.739 7.694 10.155 1.00 98.31 106 ARG A CA 1
ATOM 829 C C . ARG A 1 106 ? -6.572 9.210 10.227 1.00 98.31 106 ARG A C 1
ATOM 831 O O . ARG A 1 106 ? -6.103 9.703 11.249 1.00 98.31 106 ARG A O 1
ATOM 838 N N . ILE A 1 107 ? -6.931 9.937 9.170 1.00 98.25 107 ILE A N 1
ATOM 839 C CA . ILE A 1 107 ? -6.898 11.408 9.152 1.00 98.25 107 ILE A CA 1
ATOM 840 C C . ILE A 1 107 ? -7.832 11.965 10.230 1.00 98.25 107 ILE A C 1
ATOM 842 O O . ILE A 1 107 ? -7.423 12.825 11.005 1.00 98.25 107 ILE A O 1
ATOM 846 N N . ASP A 1 108 ? -9.046 11.426 10.337 1.00 98.06 108 ASP A N 1
ATOM 847 C CA . ASP A 1 108 ? -10.018 11.842 11.348 1.00 98.06 108 ASP A CA 1
ATOM 848 C C . ASP A 1 108 ? -9.485 11.604 12.767 1.00 98.06 108 ASP A C 1
ATOM 850 O O . ASP A 1 108 ? -9.577 12.480 13.626 1.00 98.06 108 ASP A O 1
ATOM 854 N N . LEU A 1 109 ? -8.852 10.450 13.010 1.00 98.06 109 LEU A N 1
ATOM 855 C CA . LEU A 1 109 ? -8.227 10.155 14.299 1.00 98.06 109 LEU A CA 1
ATOM 856 C C . LEU A 1 109 ? -7.082 11.125 14.631 1.00 98.06 109 LEU A C 1
ATOM 858 O O . LEU A 1 109 ? -6.965 11.563 15.776 1.00 98.06 109 LEU A O 1
ATOM 862 N N . LEU A 1 110 ? -6.244 11.461 13.647 1.00 97.62 110 LEU A N 1
ATOM 863 C CA . LEU A 1 110 ? -5.155 12.424 13.820 1.00 97.62 110 LEU A CA 1
ATOM 864 C C . LEU A 1 110 ? -5.690 13.825 14.130 1.00 97.62 110 LEU A C 1
ATOM 866 O O . LEU A 1 110 ? -5.173 14.483 15.030 1.00 97.62 110 LEU A O 1
ATOM 870 N N . ASN A 1 111 ? -6.755 14.256 13.456 1.00 96.69 111 ASN A N 1
ATOM 871 C CA . ASN A 1 111 ? -7.393 15.543 13.731 1.00 96.69 111 ASN A CA 1
ATOM 872 C C . ASN A 1 111 ? -7.929 15.610 15.170 1.00 96.69 111 ASN A C 1
ATOM 874 O O . ASN A 1 111 ? -7.652 16.574 15.877 1.00 96.69 111 ASN A O 1
ATOM 878 N N . VAL A 1 112 ? -8.565 14.542 15.667 1.00 97.25 112 VAL A N 1
ATOM 879 C CA . VAL A 1 112 ? -9.013 14.461 17.074 1.00 97.25 112 VAL A CA 1
ATOM 880 C C . VAL A 1 112 ? -7.844 14.584 18.064 1.00 97.25 112 VAL A C 1
ATOM 882 O O . VAL A 1 112 ? -7.982 15.187 19.134 1.00 97.25 112 VAL A O 1
ATOM 885 N N . GLN A 1 113 ? -6.676 14.024 17.736 1.00 96.50 113 GLN A N 1
ATOM 886 C CA . GLN A 1 113 ? -5.475 14.158 18.569 1.00 96.50 113 GLN A CA 1
ATOM 887 C C . GLN A 1 113 ? -4.920 15.588 18.558 1.00 96.50 113 GLN A C 1
ATOM 889 O O . GLN A 1 113 ? -4.541 16.094 19.615 1.00 96.50 113 GLN A O 1
ATOM 894 N N . ILE A 1 114 ? -4.903 16.245 17.394 1.00 96.44 114 ILE A N 1
ATOM 895 C CA . ILE A 1 114 ? -4.493 17.650 17.251 1.00 96.44 114 ILE A CA 1
ATOM 896 C C . ILE A 1 114 ? -5.411 18.559 18.074 1.00 96.44 114 ILE A C 1
ATOM 898 O O . ILE A 1 114 ? -4.922 19.413 18.819 1.00 96.44 114 ILE A O 1
ATOM 902 N N . ASP A 1 115 ? -6.722 18.330 18.012 1.00 95.81 115 ASP A N 1
ATOM 903 C CA . ASP A 1 115 ? -7.701 19.068 18.810 1.00 95.81 115 ASP A CA 1
ATOM 904 C C . ASP A 1 115 ? -7.453 18.855 20.308 1.00 95.81 115 ASP A C 1
ATOM 906 O O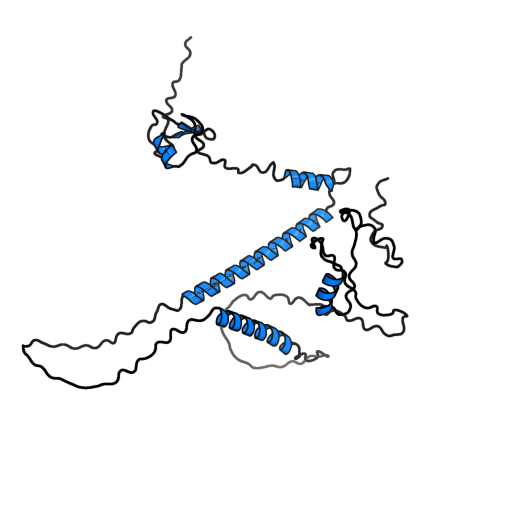 . ASP A 1 115 ? -7.402 19.806 21.085 1.00 95.81 115 ASP A O 1
ATOM 910 N N . SER A 1 116 ? -7.196 17.618 20.735 1.00 94.44 116 SER A N 1
ATOM 911 C CA . SER A 1 116 ? -6.902 17.323 22.144 1.00 94.44 116 SER A CA 1
ATOM 912 C C . SER A 1 116 ? -5.632 18.035 22.644 1.00 94.44 116 SER A C 1
ATOM 914 O O . SER A 1 116 ? -5.607 18.555 23.763 1.00 94.44 116 SER A O 1
ATOM 916 N N . LEU A 1 117 ? -4.578 18.095 21.820 1.00 94.19 117 LEU A N 1
ATOM 917 C CA . LEU A 1 117 ? -3.319 18.774 22.157 1.00 94.19 117 LEU A CA 1
ATOM 918 C C . LEU A 1 117 ? -3.466 20.297 22.208 1.00 94.19 117 LEU A C 1
ATOM 920 O O . LEU A 1 117 ? -2.952 20.932 23.128 1.00 94.19 117 LEU A O 1
ATOM 924 N N . THR A 1 118 ? -4.190 20.886 21.257 1.00 94.12 118 THR A N 1
ATOM 925 C CA . THR A 1 118 ? -4.439 22.335 21.230 1.00 94.12 118 THR A CA 1
ATOM 926 C C . THR A 1 118 ? -5.277 22.790 22.424 1.00 94.12 118 THR A C 1
ATOM 928 O O . THR A 1 118 ? -4.939 23.794 23.051 1.00 94.12 118 THR A O 1
ATOM 931 N N . HIS A 1 119 ? -6.293 22.018 22.823 1.00 90.81 119 HIS A N 1
ATOM 932 C CA . HIS A 1 119 ? -7.080 22.307 24.028 1.00 90.81 119 HIS A CA 1
ATOM 933 C C . HIS A 1 119 ? -6.267 22.145 25.323 1.00 90.81 119 HIS A C 1
ATOM 935 O O . HIS A 1 119 ? -6.443 22.930 26.252 1.00 90.81 119 HIS A O 1
ATOM 941 N N . SER A 1 120 ? -5.345 21.176 25.386 1.00 86.19 120 SER A N 1
ATOM 942 C CA . SER A 1 120 ? -4.503 20.963 26.575 1.00 86.19 120 SER A CA 1
ATOM 943 C C . SER A 1 120 ? -3.457 22.069 26.770 1.00 86.19 120 SER A C 1
ATOM 945 O O . SER A 1 120 ? -3.149 22.425 27.902 1.00 86.19 120 SER A O 1
ATOM 947 N N . HIS A 1 121 ? -2.937 22.654 25.685 1.00 77.88 121 HIS A N 1
ATOM 948 C CA . HIS A 1 121 ? -1.935 23.725 25.753 1.00 77.88 121 HIS A CA 1
ATOM 949 C C . HIS A 1 121 ? -2.525 25.143 25.889 1.00 77.88 121 HIS A C 1
ATOM 951 O O . HIS A 1 121 ? -1.807 26.063 26.276 1.00 77.88 121 HIS A O 1
ATOM 957 N N . GLY A 1 122 ? -3.818 25.343 25.611 1.00 63.75 122 GLY A N 1
ATOM 958 C CA . GLY A 1 122 ? -4.468 26.661 25.668 1.00 63.75 122 GLY A CA 1
ATOM 959 C C . GLY A 1 122 ? -4.899 27.144 27.063 1.00 63.75 122 GLY A C 1
ATOM 960 O O . GLY A 1 122 ? -5.350 28.280 27.190 1.00 63.75 122 GLY A O 1
ATOM 961 N N . SER A 1 123 ? -4.783 26.317 28.110 1.00 57.97 123 SER A N 1
ATOM 962 C CA . SER A 1 123 ? -5.388 26.592 29.428 1.00 57.97 123 SER A CA 1
ATOM 963 C C . SER A 1 123 ? -4.445 27.185 30.492 1.00 57.97 123 SER A C 1
ATOM 965 O O . SER A 1 123 ? -4.918 27.521 31.578 1.00 57.97 123 SER A O 1
ATOM 967 N N . GLU A 1 124 ? -3.142 27.346 30.240 1.00 60.19 124 GLU A N 1
ATOM 968 C CA . GLU A 1 124 ? -2.194 27.801 31.285 1.00 60.19 124 GLU A CA 1
ATOM 969 C C . GLU A 1 124 ? -1.902 29.315 31.293 1.00 60.19 124 GLU A C 1
ATOM 971 O O . GLU A 1 124 ? -1.197 29.809 32.170 1.00 60.19 124 GLU A O 1
ATOM 976 N N . GLY A 1 125 ? -2.472 30.098 30.375 1.00 59.34 125 GLY A N 1
ATOM 977 C CA . GLY A 1 125 ? -2.042 31.481 30.141 1.00 59.34 125 GLY A CA 1
ATOM 978 C C . GLY A 1 125 ? -3.107 32.558 30.322 1.00 59.34 125 GLY A C 1
ATOM 979 O O . GLY A 1 125 ? -3.263 33.366 29.417 1.00 59.34 125 GLY A O 1
ATOM 980 N N . ASN A 1 126 ? -3.866 32.588 31.425 1.00 57.16 126 ASN A N 1
ATOM 981 C CA . ASN A 1 126 ? -4.606 33.803 31.821 1.00 57.16 126 ASN A CA 1
ATOM 982 C C . ASN A 1 126 ? -5.091 33.776 33.284 1.00 57.16 126 ASN A C 1
ATOM 984 O O . ASN A 1 126 ? -6.260 34.012 33.582 1.00 57.16 126 ASN A O 1
ATOM 988 N N . ARG A 1 127 ? -4.182 33.563 34.244 1.00 55.88 127 ARG A N 1
ATOM 989 C CA . ARG A 1 127 ? -4.385 34.153 35.575 1.00 55.88 127 ARG A CA 1
ATOM 990 C C . ARG A 1 127 ? -4.015 35.627 35.471 1.00 55.88 127 ARG A C 1
ATOM 992 O O . ARG A 1 127 ? -2.871 36.005 35.698 1.00 55.88 127 ARG A O 1
ATOM 999 N N . LYS A 1 128 ? -4.989 36.452 35.077 1.00 56.84 128 LYS A N 1
ATOM 1000 C CA . LYS A 1 128 ? -4.930 37.888 35.342 1.00 56.84 128 LYS A CA 1
ATOM 1001 C C . LYS A 1 128 ? -4.809 38.029 36.857 1.00 56.84 128 LYS A C 1
ATOM 1003 O O . LYS A 1 128 ? -5.750 37.742 37.586 1.00 56.84 128 LYS A O 1
ATOM 1008 N N . THR A 1 129 ? -3.618 38.373 37.327 1.00 53.62 129 THR A N 1
ATOM 1009 C CA . THR A 1 129 ? -3.443 38.984 38.638 1.00 53.62 129 THR A CA 1
ATOM 1010 C C . THR A 1 129 ? -4.245 40.274 38.620 1.00 53.62 129 THR A C 1
ATOM 1012 O O . THR A 1 129 ? -3.803 41.271 38.047 1.00 53.62 129 THR A O 1
ATOM 1015 N N . ASP A 1 130 ? -5.435 40.234 39.210 1.00 52.00 130 ASP A N 1
ATOM 1016 C CA . ASP A 1 130 ? -6.139 41.426 39.653 1.00 52.00 130 ASP A CA 1
ATOM 1017 C C . ASP A 1 130 ? -5.284 42.062 40.758 1.00 52.00 130 ASP A C 1
ATOM 1019 O O . ASP A 1 130 ? -5.414 41.758 41.941 1.00 52.00 130 ASP A O 1
ATOM 1023 N N . GLN A 1 131 ? -4.327 42.906 40.360 1.00 55.97 131 GLN A N 1
ATOM 1024 C CA . GLN A 1 131 ? -3.741 43.877 41.273 1.00 55.97 131 GLN A CA 1
ATOM 1025 C C . GLN A 1 131 ? -4.776 44.975 41.503 1.00 55.97 131 GLN A C 1
ATOM 1027 O O . GLN A 1 131 ? -4.927 45.919 40.727 1.00 55.97 131 GLN A O 1
ATOM 1032 N N . GLU A 1 132 ? -5.519 44.749 42.581 1.00 53.25 132 GLU A N 1
ATOM 1033 C CA . GLU A 1 132 ? -6.119 45.710 43.495 1.00 53.25 132 GLU A CA 1
ATOM 1034 C C . GLU A 1 132 ? -5.624 47.154 43.280 1.00 53.25 132 GLU A C 1
ATOM 1036 O O . GLU A 1 132 ? -4.474 47.517 43.545 1.00 53.25 132 GLU A O 1
ATOM 1041 N N . LYS A 1 133 ? -6.545 48.006 42.827 1.00 58.69 133 LYS A N 1
ATOM 1042 C CA . LYS A 1 133 ? -6.449 49.457 42.965 1.00 58.69 133 LYS A CA 1
ATOM 1043 C C . LYS A 1 133 ? -6.582 49.817 44.446 1.00 58.69 133 LYS A C 1
ATOM 1045 O O . LYS A 1 133 ? -7.703 49.864 44.944 1.00 58.69 133 LYS A O 1
ATOM 1050 N N . THR A 1 134 ? -5.500 50.274 45.072 1.00 53.62 134 THR A N 1
ATOM 1051 C CA . THR A 1 134 ? -5.604 51.138 46.259 1.00 53.62 134 THR A CA 1
ATOM 1052 C C . THR A 1 134 ? -4.904 52.468 45.999 1.00 53.62 134 THR A C 1
ATOM 1054 O O . THR A 1 134 ? -3.686 52.572 45.901 1.00 53.62 134 THR A O 1
ATOM 1057 N N . ARG A 1 135 ? -5.739 53.499 45.836 1.00 52.03 135 ARG A N 1
ATOM 1058 C CA . ARG A 1 135 ? -5.414 54.930 45.905 1.00 52.03 135 ARG A CA 1
ATOM 1059 C C . ARG A 1 135 ? -4.936 55.298 47.316 1.00 52.03 135 ARG A C 1
ATOM 1061 O O . ARG A 1 135 ? -5.628 54.933 48.256 1.00 52.03 135 ARG A O 1
ATOM 1068 N N . GLN A 1 136 ? -3.909 56.149 47.409 1.00 45.09 136 GLN A N 1
ATOM 1069 C CA . GLN A 1 136 ? -3.788 57.404 48.202 1.00 45.09 136 GLN A CA 1
ATOM 1070 C C . GLN A 1 136 ? -2.283 57.693 48.403 1.00 45.09 136 GLN A C 1
ATOM 1072 O O . GLN A 1 136 ? -1.556 56.815 48.837 1.00 45.09 136 GLN A O 1
ATOM 1077 N N . LYS A 1 137 ? -1.707 58.743 47.800 1.00 48.84 137 LYS A N 1
ATOM 1078 C CA . LYS A 1 137 ? -1.661 60.169 48.200 1.00 48.84 137 LYS A CA 1
ATOM 1079 C C . LYS A 1 137 ? -0.845 60.437 49.477 1.00 48.84 137 LYS A C 1
ATOM 1081 O O . LYS A 1 137 ? -1.100 59.804 50.491 1.00 48.84 137 LYS A O 1
ATOM 1086 N N . ASN A 1 138 ? -0.014 61.486 49.373 1.00 43.56 138 ASN A N 1
ATOM 1087 C CA . ASN A 1 138 ? 0.772 62.190 50.403 1.00 43.56 138 ASN A CA 1
ATOM 1088 C C . ASN A 1 138 ? 2.116 61.523 50.737 1.00 43.56 138 ASN A C 1
ATOM 1090 O O . ASN A 1 138 ? 2.224 60.308 50.673 1.00 43.56 138 ASN A O 1
ATOM 1094 N N . GLU A 1 139 ? 3.180 62.198 51.151 1.00 45.16 139 GLU A N 1
ATOM 1095 C CA . GLU A 1 139 ? 3.748 63.547 51.006 1.00 45.16 139 GLU A CA 1
ATOM 1096 C C . GLU A 1 139 ? 5.169 63.412 51.609 1.00 45.16 139 GLU A C 1
ATOM 1098 O O . GLU A 1 139 ? 5.483 62.431 52.283 1.00 45.16 139 GLU A O 1
ATOM 1103 N N . GLU A 1 140 ? 6.028 64.371 51.295 1.00 41.81 140 GLU A N 1
ATOM 1104 C CA . GLU A 1 140 ? 7.374 64.646 51.815 1.00 41.81 140 GLU A CA 1
ATOM 1105 C C . GLU A 1 140 ? 7.707 64.176 53.250 1.00 41.81 140 GLU A C 1
ATOM 1107 O O . GLU A 1 140 ? 6.913 64.329 54.174 1.00 41.81 140 GLU A O 1
ATOM 1112 N N . GLY A 1 141 ? 8.970 63.775 53.473 1.00 37.00 141 GLY A N 1
ATOM 1113 C CA . GLY A 1 141 ? 9.625 64.075 54.752 1.00 37.00 141 GLY A CA 1
ATOM 1114 C C . GLY A 1 141 ? 10.616 63.053 55.322 1.00 37.00 141 GLY A C 1
ATOM 1115 O O . GLY A 1 141 ? 10.222 62.032 55.861 1.00 37.00 141 GLY A O 1
ATOM 1116 N N . ILE A 1 142 ? 11.896 63.450 55.320 1.00 40.62 142 ILE A N 1
ATOM 1117 C CA . ILE A 1 142 ? 12.806 63.437 56.487 1.00 40.62 142 ILE A CA 1
ATOM 1118 C C . ILE A 1 142 ? 13.276 62.070 57.051 1.00 40.62 142 ILE A C 1
ATOM 1120 O O . ILE A 1 142 ? 12.590 61.385 57.792 1.00 40.62 142 ILE A O 1
ATOM 1124 N N . VAL A 1 143 ? 14.552 61.782 56.750 1.00 41.19 143 VAL A N 1
ATOM 1125 C CA . VAL A 1 143 ? 15.692 61.520 57.665 1.00 41.19 143 VAL A CA 1
ATOM 1126 C C . VAL A 1 143 ? 15.534 60.544 58.852 1.00 41.19 143 VAL A C 1
ATOM 1128 O O . VAL A 1 143 ? 14.723 60.712 59.752 1.00 41.19 143 VAL A O 1
ATOM 1131 N N . SER A 1 144 ? 16.571 59.697 58.940 1.00 41.00 144 SER A N 1
ATOM 1132 C CA . SER A 1 144 ? 17.245 59.120 60.122 1.00 41.00 144 SER A CA 1
ATOM 1133 C C . SER A 1 144 ? 16.850 57.735 60.650 1.00 41.00 144 SER A C 1
ATOM 1135 O O . SER A 1 144 ? 15.741 57.476 61.083 1.00 41.00 144 SER A O 1
ATOM 1137 N N . SER A 1 145 ? 17.890 56.887 60.671 1.00 39.38 145 SER A N 1
ATOM 1138 C CA . SER A 1 145 ? 18.419 56.165 61.838 1.00 39.38 145 SER A CA 1
ATOM 1139 C C . SER A 1 145 ? 17.423 55.460 62.760 1.00 39.38 145 SER A C 1
ATOM 1141 O O . SER A 1 145 ? 16.813 56.095 63.608 1.00 39.38 145 SER A O 1
ATOM 1143 N N . ALA A 1 146 ? 17.467 54.128 62.785 1.00 38.47 146 ALA A N 1
ATOM 1144 C CA . ALA A 1 146 ? 18.149 53.376 63.845 1.00 38.47 146 ALA A CA 1
ATOM 1145 C C . ALA A 1 146 ? 17.803 51.881 63.775 1.00 38.47 146 ALA A C 1
ATOM 1147 O O . ALA A 1 146 ? 16.733 51.474 63.336 1.00 38.47 146 ALA A O 1
ATOM 1148 N N . LYS A 1 147 ? 18.768 51.092 64.250 1.00 44.97 147 LYS A N 1
ATOM 1149 C CA . LYS A 1 147 ? 18.681 49.689 64.662 1.00 44.97 147 LYS A CA 1
ATOM 1150 C C . LYS A 1 147 ? 17.425 49.383 65.486 1.00 44.97 147 LYS A C 1
ATOM 1152 O O . LYS A 1 147 ? 17.118 50.154 66.390 1.00 44.97 147 LYS A O 1
ATOM 1157 N N . CYS A 1 148 ? 16.900 48.168 65.345 1.00 31.77 148 CYS A N 1
ATOM 1158 C CA . CYS A 1 148 ? 16.825 47.219 66.461 1.00 31.77 148 CYS A CA 1
ATOM 1159 C C . CYS A 1 148 ? 16.403 45.823 65.994 1.00 31.77 148 CYS A C 1
ATOM 1161 O O . CYS A 1 148 ? 15.828 45.622 64.926 1.00 31.77 148 CYS A O 1
ATOM 1163 N N . ASP A 1 149 ? 16.811 44.875 66.822 1.00 34.81 149 ASP A N 1
ATOM 1164 C CA . ASP A 1 149 ? 16.843 43.444 66.623 1.00 34.81 149 ASP A CA 1
ATOM 1165 C C . ASP A 1 149 ? 15.493 42.744 66.838 1.00 34.81 149 ASP A C 1
ATOM 1167 O O . ASP A 1 149 ? 14.583 43.266 67.477 1.00 34.81 149 ASP A O 1
ATOM 1171 N N . ASN A 1 150 ? 15.493 41.472 66.424 1.00 45.16 150 ASN A N 1
ATOM 1172 C CA . ASN A 1 150 ? 14.687 40.355 66.920 1.00 45.16 150 ASN A CA 1
ATOM 1173 C C . ASN A 1 150 ? 13.184 40.376 66.617 1.00 45.16 150 ASN A C 1
ATOM 1175 O O . ASN A 1 150 ? 12.411 41.122 67.204 1.00 45.16 150 ASN A O 1
ATOM 1179 N N . SER A 1 151 ? 12.709 39.365 65.889 1.00 41.34 151 SER A N 1
ATOM 1180 C CA . SER A 1 151 ? 12.190 38.145 66.532 1.00 41.34 151 SER A CA 1
ATOM 1181 C C . SER A 1 151 ? 11.522 37.203 65.526 1.00 41.34 151 SER A C 1
ATOM 1183 O O . SER A 1 151 ? 11.091 37.580 64.440 1.00 41.34 151 SER A O 1
ATOM 1185 N N . ALA A 1 152 ? 11.542 35.930 65.904 1.00 49.50 152 ALA A N 1
ATOM 1186 C CA . ALA A 1 152 ? 11.084 34.776 65.160 1.00 49.50 152 ALA A CA 1
ATOM 1187 C C . ALA A 1 152 ? 9.620 34.878 64.705 1.00 49.50 152 ALA A C 1
ATOM 1189 O O . ALA A 1 152 ? 8.714 35.040 65.517 1.00 49.50 152 ALA A O 1
ATOM 1190 N N . ALA A 1 153 ? 9.398 34.644 63.413 1.00 43.66 153 ALA A N 1
ATOM 1191 C CA . ALA A 1 153 ? 8.117 34.203 62.885 1.00 43.66 153 ALA A CA 1
ATOM 1192 C C . ALA A 1 153 ? 8.377 33.022 61.946 1.00 43.66 153 ALA A C 1
ATOM 1194 O O . ALA A 1 153 ? 9.158 33.106 60.994 1.00 43.66 153 ALA A O 1
ATOM 1195 N N . GLN A 1 154 ? 7.764 31.896 62.295 1.00 46.31 154 GLN A N 1
ATOM 1196 C CA . GLN A 1 154 ? 7.803 30.633 61.578 1.00 46.31 154 GLN A CA 1
ATOM 1197 C C . GLN A 1 154 ? 7.410 30.853 60.112 1.00 46.31 154 GLN A C 1
ATOM 1199 O O . GLN A 1 154 ? 6.282 31.231 59.809 1.00 46.31 154 GLN A O 1
ATOM 1204 N N . ARG A 1 155 ? 8.347 30.601 59.194 1.00 43.28 155 ARG A N 1
ATOM 1205 C CA . ARG A 1 155 ? 8.020 30.357 57.789 1.00 43.28 155 ARG A CA 1
ATOM 1206 C C . ARG A 1 155 ? 7.606 28.900 57.664 1.00 43.28 155 ARG A C 1
ATOM 1208 O O . ARG A 1 155 ? 8.458 28.012 57.658 1.00 43.28 155 ARG A O 1
ATOM 1215 N N . GLU A 1 156 ? 6.306 28.669 57.552 1.00 48.12 156 GLU A N 1
ATOM 1216 C CA . GLU A 1 156 ? 5.814 27.461 56.909 1.00 48.12 156 GLU A CA 1
ATOM 1217 C C . GLU A 1 156 ? 6.309 27.474 55.461 1.00 48.12 156 GLU A C 1
ATOM 1219 O O . GLU A 1 156 ? 5.966 28.331 54.648 1.00 48.12 156 GLU A O 1
ATOM 1224 N N . VAL A 1 157 ? 7.216 26.547 55.169 1.00 43.81 157 VAL A N 1
ATOM 1225 C CA . VAL A 1 157 ? 7.633 26.222 53.812 1.00 43.81 157 VAL A CA 1
ATOM 1226 C C 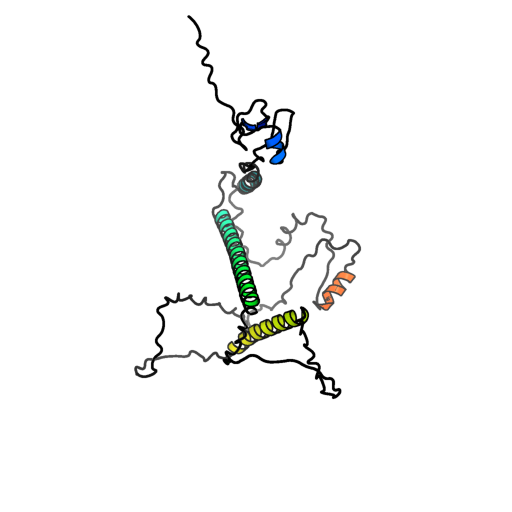. VAL A 1 157 ? 6.458 25.489 53.179 1.00 43.81 157 VAL A C 1
ATOM 1228 O O . VAL A 1 157 ? 6.313 24.278 53.355 1.00 43.81 157 VAL A O 1
ATOM 1231 N N . GLU A 1 158 ? 5.614 26.219 52.449 1.00 49.31 158 GLU A N 1
ATOM 1232 C CA . GLU A 1 158 ? 4.728 25.618 51.458 1.00 49.31 158 GLU A CA 1
ATOM 1233 C C . GLU A 1 158 ? 5.610 24.868 50.457 1.00 49.31 158 GLU A C 1
ATOM 1235 O O . GLU A 1 158 ? 6.248 25.435 49.566 1.00 49.31 158 GLU A O 1
ATOM 1240 N N . LYS A 1 159 ? 5.699 23.551 50.654 1.00 48.25 159 LYS A N 1
ATOM 1241 C CA . LYS A 1 159 ? 6.257 22.632 49.673 1.00 48.25 159 LYS A CA 1
ATOM 1242 C C . LYS A 1 159 ? 5.334 22.690 48.465 1.00 48.25 159 LYS A C 1
ATOM 1244 O O . LYS A 1 159 ? 4.320 22.001 48.415 1.00 48.25 159 LYS A O 1
ATOM 1249 N N . ASN A 1 160 ? 5.701 23.527 47.503 1.00 50.03 160 ASN A N 1
ATOM 1250 C CA . ASN A 1 160 ? 5.142 23.515 46.166 1.00 50.03 160 ASN A CA 1
ATOM 1251 C C . ASN A 1 160 ? 5.528 22.176 45.516 1.00 50.03 160 ASN A C 1
ATOM 1253 O O . ASN A 1 160 ? 6.601 22.021 44.927 1.00 50.03 160 ASN A O 1
ATOM 1257 N N . VAL A 1 161 ? 4.694 21.159 45.744 1.00 49.94 161 VAL A N 1
ATOM 1258 C CA . VAL A 1 161 ? 4.808 19.851 45.108 1.00 49.94 161 VAL A CA 1
ATOM 1259 C C . VAL A 1 161 ? 4.417 20.059 43.652 1.00 49.94 161 VAL A C 1
ATOM 1261 O O . VAL A 1 161 ? 3.243 19.997 43.296 1.00 49.94 161 VAL A O 1
ATOM 1264 N N . ASN A 1 162 ? 5.418 20.314 42.809 1.00 50.97 162 ASN A N 1
ATOM 1265 C CA . ASN A 1 162 ? 5.303 20.130 41.369 1.00 50.97 162 ASN A CA 1
ATOM 1266 C C . ASN A 1 162 ? 4.950 18.662 41.126 1.00 50.97 162 ASN A C 1
ATOM 1268 O O . ASN A 1 162 ? 5.814 17.783 41.087 1.00 50.97 162 ASN A O 1
ATOM 1272 N N . ASN A 1 163 ? 3.650 18.401 41.039 1.00 59.88 163 ASN A N 1
ATOM 1273 C CA . ASN A 1 163 ? 3.086 17.090 40.801 1.00 59.88 163 ASN A CA 1
ATOM 1274 C C . ASN A 1 163 ? 3.282 16.789 39.311 1.00 59.88 163 ASN A C 1
ATOM 1276 O O . ASN A 1 163 ? 2.397 17.008 38.487 1.00 59.88 163 ASN A O 1
ATOM 1280 N N . TYR A 1 164 ? 4.498 16.379 38.945 1.00 62.03 164 TYR A N 1
ATOM 1281 C CA . TYR A 1 164 ? 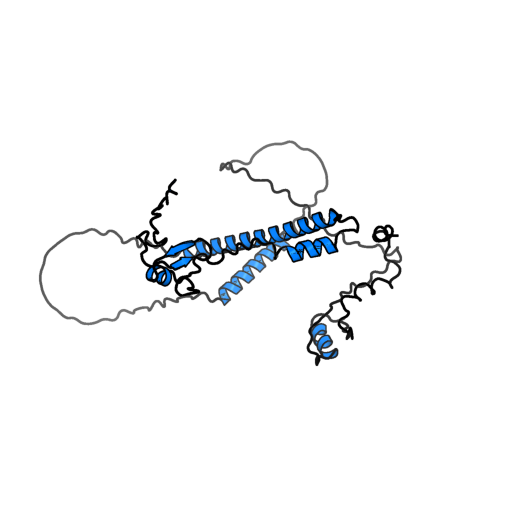4.796 15.933 37.593 1.00 62.03 164 TYR A CA 1
ATOM 1282 C C . TYR A 1 164 ? 3.943 14.703 37.308 1.00 62.03 164 TYR A C 1
ATOM 1284 O O . TYR A 1 164 ? 4.172 13.624 37.860 1.00 62.03 164 TYR A O 1
ATOM 1292 N N . VAL A 1 165 ? 2.941 14.885 36.447 1.00 73.56 165 VAL A N 1
ATOM 1293 C CA . VAL A 1 165 ? 2.110 13.792 35.956 1.00 73.56 165 VAL A CA 1
ATOM 1294 C C . VAL A 1 165 ? 3.025 12.821 35.225 1.00 73.56 165 VAL A C 1
ATOM 1296 O O . VAL A 1 165 ? 3.591 13.124 34.174 1.00 73.56 165 VAL A O 1
ATOM 1299 N N . THR A 1 166 ? 3.223 11.648 35.815 1.00 82.69 166 THR A N 1
ATOM 1300 C CA . THR A 1 166 ? 4.102 10.642 35.224 1.00 82.69 166 THR A CA 1
ATOM 1301 C C . THR A 1 166 ? 3.409 10.001 34.026 1.00 82.69 166 THR A C 1
ATOM 1303 O O . THR A 1 166 ? 2.192 9.813 34.008 1.00 82.69 166 THR A O 1
ATOM 1306 N N . ARG A 1 167 ? 4.185 9.597 33.014 1.00 75.19 167 ARG A N 1
ATOM 1307 C CA . ARG A 1 167 ? 3.676 8.883 31.827 1.00 75.19 167 ARG A CA 1
ATOM 1308 C C . ARG A 1 167 ? 2.820 7.660 32.201 1.00 75.19 167 ARG A C 1
ATOM 1310 O O . ARG A 1 167 ? 1.870 7.325 31.498 1.00 75.19 167 ARG A O 1
ATOM 1317 N N . THR A 1 168 ? 3.121 7.041 33.341 1.00 78.62 168 THR A N 1
ATOM 1318 C CA . THR A 1 168 ? 2.376 5.921 33.925 1.00 78.62 168 THR A CA 1
ATOM 1319 C C . THR A 1 168 ? 0.981 6.324 34.412 1.00 78.62 168 THR A C 1
ATOM 1321 O O . THR A 1 168 ? 0.024 5.590 34.185 1.00 78.62 168 THR A O 1
ATOM 1324 N N . GLN A 1 169 ? 0.823 7.506 35.018 1.00 83.50 169 GLN A N 1
ATOM 1325 C CA . GLN A 1 169 ? -0.490 8.018 35.434 1.00 83.50 169 GLN A CA 1
ATOM 1326 C C . GLN A 1 169 ? -1.398 8.289 34.226 1.00 83.50 169 GLN A C 1
ATOM 1328 O O . GLN A 1 169 ? -2.579 7.948 34.261 1.00 83.50 169 GLN A O 1
ATOM 1333 N N . VAL A 1 170 ? -0.836 8.806 33.127 1.00 85.62 170 VAL A N 1
ATOM 1334 C CA . VAL A 1 170 ? -1.575 9.014 31.869 1.00 85.62 170 VAL A CA 1
ATOM 1335 C C . VAL A 1 170 ? -2.021 7.680 31.261 1.00 85.62 170 VAL A C 1
ATOM 1337 O O . VAL A 1 170 ? -3.182 7.528 30.885 1.00 85.62 170 VAL A O 1
ATOM 1340 N N . ALA A 1 171 ? -1.134 6.680 31.212 1.00 84.88 171 ALA A N 1
ATOM 1341 C CA . ALA A 1 171 ? -1.462 5.352 30.684 1.00 84.88 171 ALA A CA 1
ATOM 1342 C C . ALA A 1 171 ? -2.568 4.647 31.495 1.00 84.88 171 ALA A C 1
ATOM 1344 O O . ALA A 1 171 ? -3.467 4.020 30.921 1.00 84.88 171 ALA A O 1
ATOM 1345 N N . ASN A 1 172 ? -2.543 4.801 32.821 1.00 83.94 172 ASN A N 1
ATOM 1346 C CA . ASN A 1 172 ? -3.565 4.246 33.705 1.00 83.94 172 ASN A CA 1
ATOM 1347 C C . ASN A 1 172 ? -4.922 4.941 33.509 1.00 83.94 172 ASN A C 1
ATOM 1349 O O . ASN A 1 172 ? -5.935 4.257 33.368 1.00 83.94 172 ASN A O 1
ATOM 1353 N N . ALA A 1 173 ? -4.946 6.273 33.390 1.00 85.19 173 ALA A N 1
ATOM 1354 C CA . ALA A 1 173 ? -6.174 7.031 33.132 1.00 85.19 173 ALA A CA 1
ATOM 1355 C C . ALA A 1 173 ? -6.816 6.679 31.772 1.00 85.19 173 ALA A C 1
ATOM 1357 O O . ALA A 1 173 ? -8.039 6.548 31.659 1.00 85.19 173 ALA A O 1
ATOM 1358 N N . ILE A 1 174 ? -6.000 6.458 30.734 1.00 87.06 174 ILE A N 1
ATOM 1359 C CA . ILE A 1 174 ? -6.480 6.007 29.416 1.00 87.06 174 ILE A CA 1
ATOM 1360 C C . ILE A 1 174 ? -7.079 4.596 29.508 1.00 87.06 174 ILE A C 1
ATOM 1362 O O . ILE A 1 174 ? -8.151 4.333 28.961 1.00 87.06 174 ILE A O 1
ATOM 1366 N N . SER A 1 175 ? -6.428 3.687 30.234 1.00 83.12 175 SER A N 1
ATOM 1367 C CA . SER A 1 175 ? -6.926 2.316 30.404 1.00 83.12 175 SER A CA 1
ATOM 1368 C C . SER A 1 175 ? -8.252 2.283 31.178 1.00 83.12 175 SER A C 1
ATOM 1370 O O . SER A 1 175 ? -9.182 1.568 30.799 1.00 83.12 175 SER A O 1
ATOM 1372 N N . GLU A 1 176 ? -8.386 3.111 32.217 1.00 85.44 176 GLU A N 1
ATOM 1373 C CA . GLU A 1 176 ? -9.601 3.203 33.032 1.00 85.44 176 GLU A CA 1
ATOM 1374 C C . GLU A 1 176 ? -10.785 3.804 32.254 1.00 85.44 176 GLU A C 1
ATOM 1376 O O . GLU A 1 176 ? -11.913 3.308 32.329 1.00 85.44 176 GLU A O 1
ATOM 1381 N N . THR A 1 177 ? -10.540 4.838 31.443 1.00 80.88 177 THR A N 1
ATOM 1382 C CA . THR A 1 177 ? -11.574 5.443 30.586 1.00 80.88 177 THR A CA 1
ATOM 1383 C C . THR A 1 177 ? -12.036 4.486 29.487 1.00 80.88 177 THR A C 1
ATOM 1385 O O . THR A 1 177 ? -13.243 4.333 29.281 1.00 80.88 177 THR A O 1
ATOM 1388 N N . GLN A 1 178 ? -11.118 3.756 28.845 1.00 78.75 178 GLN A N 1
ATOM 1389 C CA . GLN A 1 178 ? -11.478 2.707 27.884 1.00 78.75 178 GLN A CA 1
ATOM 1390 C C . GLN A 1 178 ? -12.285 1.571 28.532 1.00 78.75 178 GLN A C 1
ATOM 1392 O O . GLN A 1 178 ? -13.242 1.075 27.928 1.00 78.75 178 GLN A O 1
ATOM 1397 N N . GLY A 1 179 ? -11.951 1.191 29.770 1.00 79.44 179 GLY A N 1
ATOM 1398 C CA . GLY A 1 179 ? -12.721 0.232 30.565 1.00 79.44 179 GLY A CA 1
ATOM 1399 C C . GLY A 1 179 ? -14.153 0.706 30.824 1.00 79.44 179 GLY A C 1
ATOM 1400 O O . GLY A 1 179 ? -15.106 -0.016 30.524 1.00 79.44 179 GLY A O 1
ATOM 1401 N N . LYS A 1 180 ? -14.329 1.954 31.281 1.00 73.06 180 LYS A N 1
ATOM 1402 C CA . LYS A 1 180 ? -15.651 2.562 31.536 1.00 73.06 180 LYS A CA 1
ATOM 1403 C C . LYS A 1 180 ? -16.509 2.656 30.268 1.00 73.06 180 LYS A C 1
ATOM 1405 O O . LYS A 1 180 ? -17.712 2.394 30.325 1.00 73.06 180 LYS A O 1
ATOM 1410 N N . ILE A 1 181 ? -15.907 2.961 29.114 1.00 71.31 181 ILE A N 1
ATOM 1411 C CA . ILE A 1 181 ? -16.603 2.996 27.814 1.00 71.31 181 ILE A CA 1
ATOM 1412 C C . ILE A 1 181 ? -17.064 1.592 27.400 1.00 71.31 181 ILE A C 1
ATOM 1414 O O . ILE A 1 181 ? -18.210 1.421 26.978 1.00 71.31 181 ILE A O 1
ATOM 1418 N N . LYS A 1 182 ? -16.209 0.570 27.550 1.00 72.56 182 LYS A N 1
ATOM 1419 C CA . LYS A 1 182 ? -16.582 -0.826 27.261 1.00 72.56 182 LYS A CA 1
ATOM 1420 C C . LYS A 1 182 ? -17.678 -1.330 28.202 1.00 72.56 182 LYS A C 1
ATOM 1422 O O . LYS A 1 182 ? -18.597 -1.998 27.742 1.00 72.56 182 LYS A O 1
ATOM 1427 N N . MET A 1 183 ? -17.631 -0.961 29.480 1.00 63.75 183 MET A N 1
ATOM 1428 C CA . MET A 1 183 ? -18.586 -1.426 30.487 1.00 63.75 183 MET A CA 1
ATOM 1429 C C . MET A 1 183 ? -19.968 -0.764 30.340 1.00 63.75 183 MET A C 1
ATOM 1431 O O . MET A 1 183 ? -20.976 -1.467 30.356 1.00 63.75 183 MET A O 1
ATOM 1435 N N . LYS A 1 184 ? -20.043 0.546 30.043 1.00 57.06 184 LYS A N 1
ATOM 1436 C CA . LYS A 1 184 ? -21.316 1.213 29.678 1.00 57.06 184 LYS A CA 1
ATOM 1437 C C . LYS A 1 184 ? -21.974 0.599 28.437 1.00 57.06 184 LYS A C 1
ATOM 1439 O O . LYS A 1 184 ? -23.198 0.561 28.343 1.00 57.06 184 LYS A O 1
ATOM 1444 N N . ARG A 1 185 ? -21.176 0.081 27.499 1.00 55.16 185 ARG A N 1
ATOM 1445 C CA . ARG A 1 185 ? -21.673 -0.605 26.296 1.00 55.16 185 ARG A CA 1
ATOM 1446 C C . ARG A 1 185 ? -22.313 -1.963 26.599 1.00 55.16 185 ARG A C 1
ATOM 1448 O O . ARG A 1 185 ? -23.170 -2.393 25.838 1.00 55.16 185 ARG A O 1
ATOM 1455 N N . ILE A 1 186 ? -21.890 -2.621 27.679 1.00 56.50 186 ILE A N 1
ATOM 1456 C CA . ILE A 1 186 ? -22.400 -3.931 28.104 1.00 56.50 186 ILE A CA 1
ATOM 1457 C C . ILE A 1 186 ? -23.656 -3.768 28.972 1.00 56.50 186 ILE A C 1
ATOM 1459 O O . ILE A 1 186 ? -24.610 -4.516 28.798 1.00 56.50 186 ILE A O 1
ATOM 1463 N N . ILE A 1 187 ? -23.699 -2.764 29.854 1.00 55.25 187 ILE A N 1
ATOM 1464 C CA . ILE A 1 187 ? -24.818 -2.569 30.796 1.00 55.25 187 ILE A CA 1
ATOM 1465 C C . ILE A 1 187 ? -26.103 -2.104 30.080 1.00 55.25 187 ILE A C 1
ATOM 1467 O O . ILE A 1 187 ? -27.193 -2.541 30.436 1.00 55.25 187 ILE A O 1
ATOM 1471 N N . ASN A 1 188 ? -25.995 -1.329 28.994 1.00 46.94 188 ASN A N 1
ATOM 1472 C CA . ASN A 1 188 ? -27.158 -0.891 28.204 1.00 46.94 188 ASN A CA 1
ATOM 1473 C C . ASN A 1 188 ? -27.721 -1.959 27.236 1.00 46.94 188 ASN A C 1
ATOM 1475 O O . ASN A 1 188 ? -28.565 -1.637 26.403 1.00 46.94 188 ASN A O 1
ATOM 1479 N N . LEU A 1 189 ? -27.264 -3.218 27.305 1.00 50.62 189 LEU A N 1
ATOM 1480 C CA . LEU A 1 189 ? -27.842 -4.334 26.538 1.00 50.62 189 LEU A CA 1
ATOM 1481 C C . LEU A 1 189 ? -28.988 -5.055 27.268 1.00 50.62 189 LEU A C 1
ATOM 1483 O O . LEU A 1 189 ? -29.667 -5.858 26.634 1.00 50.62 189 LEU A O 1
ATOM 1487 N N . ASN A 1 190 ? -29.214 -4.769 28.557 1.00 47.19 190 ASN A N 1
ATOM 1488 C CA . ASN A 1 190 ? -30.217 -5.466 29.372 1.00 47.19 190 ASN A CA 1
ATOM 1489 C C . ASN A 1 190 ? -31.567 -4.747 29.484 1.00 47.19 190 ASN A C 1
ATOM 1491 O O . ASN A 1 190 ? -32.505 -5.327 30.022 1.00 47.19 190 ASN A O 1
ATOM 1495 N N . ASP A 1 191 ? -31.696 -3.530 28.955 1.00 46.44 191 ASP A N 1
ATOM 1496 C CA . ASP A 1 191 ? -32.963 -2.794 28.961 1.00 46.44 191 ASP A CA 1
ATOM 1497 C C . ASP A 1 191 ? -33.687 -2.986 27.621 1.00 46.44 191 ASP A C 1
ATOM 1499 O O . ASP A 1 191 ? -33.788 -2.093 26.778 1.00 46.44 191 ASP A O 1
ATOM 1503 N N . SER A 1 192 ? -34.098 -4.227 27.358 1.00 43.72 192 SER A N 1
ATOM 1504 C CA . SER A 1 192 ? -34.966 -4.560 26.230 1.00 43.72 192 SER A CA 1
ATOM 1505 C C . SER A 1 192 ? -36.348 -4.928 26.751 1.00 43.72 192 SER A C 1
ATOM 1507 O O . SER A 1 192 ? -36.684 -6.107 26.884 1.00 43.72 192 SER A O 1
ATOM 1509 N N . GLY A 1 193 ? -37.148 -3.895 27.021 1.00 42.16 193 GLY A N 1
ATOM 1510 C CA . GLY A 1 193 ? -38.600 -4.009 27.018 1.00 42.16 193 GLY A CA 1
ATOM 1511 C C . GLY A 1 193 ? -39.065 -4.629 25.697 1.00 42.16 193 GLY A C 1
ATOM 1512 O O . GLY A 1 193 ? -38.648 -4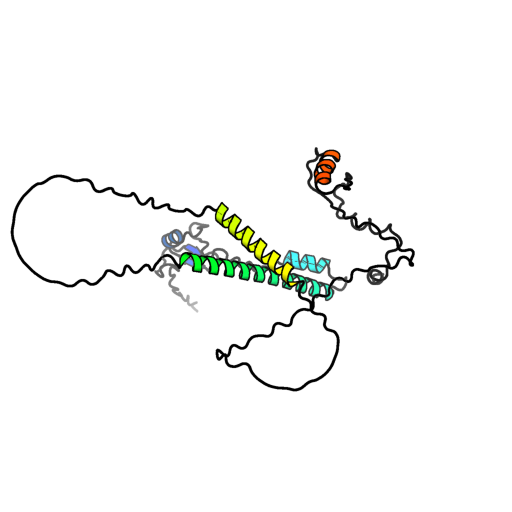.220 24.611 1.00 42.16 193 GLY A O 1
ATOM 1513 N N . SER A 1 194 ? -39.866 -5.680 25.823 1.00 42.41 194 SER A N 1
ATOM 1514 C CA . SER A 1 194 ? -40.419 -6.483 24.735 1.00 42.41 194 SER A CA 1
ATOM 1515 C C . SER A 1 194 ? -41.375 -5.659 23.858 1.00 42.41 194 SER A C 1
ATOM 1517 O O . SER A 1 194 ? -42.272 -5.027 24.413 1.00 42.41 194 SER A O 1
ATOM 1519 N N . PRO A 1 195 ? -41.262 -5.662 22.516 1.00 44.22 195 PRO A N 1
ATOM 1520 C CA . PRO A 1 195 ? -42.298 -5.119 21.653 1.00 44.22 195 PRO A CA 1
ATOM 1521 C C . PRO A 1 195 ? -43.264 -6.243 21.260 1.00 44.22 195 PRO A C 1
ATOM 1523 O O . PRO A 1 195 ? -43.006 -6.997 20.322 1.00 44.22 195 PRO A O 1
ATOM 1526 N N . GLY A 1 196 ? -44.364 -6.344 22.004 1.00 40.09 196 GLY A N 1
ATOM 1527 C CA . GLY A 1 196 ? -45.553 -7.101 21.630 1.00 40.09 196 GLY A CA 1
ATOM 1528 C C . GLY A 1 196 ? -46.752 -6.160 21.533 1.00 40.09 196 GLY A C 1
ATOM 1529 O O . GLY A 1 196 ? -47.122 -5.545 22.524 1.00 40.09 196 GLY A O 1
ATOM 1530 N N . ASP A 1 197 ? -47.295 -6.071 20.323 1.00 35.59 197 ASP A N 1
ATOM 1531 C CA . ASP A 1 197 ? -48.701 -5.856 19.975 1.00 35.59 197 ASP A CA 1
ATOM 1532 C C . ASP A 1 197 ? -49.478 -4.584 20.404 1.00 35.59 197 ASP A C 1
ATOM 1534 O O . ASP A 1 197 ? -49.895 -4.408 21.539 1.00 35.59 197 ASP A O 1
ATOM 1538 N N . VAL A 1 198 ? -49.832 -3.818 19.356 1.00 44.56 198 VAL A N 1
ATOM 1539 C CA . VAL A 1 198 ? -51.213 -3.439 18.977 1.00 44.56 198 VAL A CA 1
ATOM 1540 C C . VAL A 1 198 ? -51.912 -2.222 19.650 1.00 44.56 198 VAL A C 1
ATOM 1542 O O . VAL A 1 198 ? -52.128 -2.149 20.849 1.00 44.56 198 VAL A O 1
ATOM 1545 N N . HIS A 1 199 ? -52.410 -1.363 18.743 1.00 39.44 199 HIS A N 1
ATOM 1546 C CA . HIS A 1 199 ? -53.536 -0.407 18.779 1.00 39.44 199 HIS A CA 1
ATOM 1547 C C . HIS A 1 199 ? -53.425 1.014 19.377 1.00 39.44 199 HIS A C 1
ATOM 1549 O O . HIS A 1 199 ? -53.055 1.248 20.519 1.00 39.44 199 HIS A O 1
ATOM 1555 N N . ASN A 1 200 ? -53.864 1.944 18.511 1.00 51.00 200 ASN A N 1
ATOM 1556 C CA . ASN A 1 200 ? -54.422 3.282 18.715 1.00 51.00 200 ASN A CA 1
ATOM 1557 C C . ASN A 1 200 ? -54.855 3.642 20.143 1.00 51.00 200 ASN A C 1
ATOM 1559 O O . ASN A 1 200 ? -55.746 3.002 20.695 1.00 51.00 200 ASN A O 1
ATOM 1563 N N . ALA A 1 201 ? -54.401 4.806 20.608 1.00 37.56 201 ALA A N 1
ATOM 1564 C CA . ALA A 1 201 ? -55.243 5.729 21.361 1.00 37.56 201 ALA A CA 1
ATOM 1565 C C . ALA A 1 201 ? -54.719 7.164 21.206 1.00 37.56 201 ALA A C 1
ATOM 1567 O O . ALA A 1 201 ? -53.544 7.450 21.433 1.00 37.56 201 ALA A O 1
ATOM 1568 N N . GLU A 1 202 ? -55.620 8.040 20.780 1.00 52.09 202 GLU A N 1
ATOM 1569 C CA . GLU A 1 202 ? -55.512 9.492 20.852 1.00 52.09 202 GLU A CA 1
ATOM 1570 C C . GLU A 1 202 ? -55.516 9.956 22.319 1.00 52.09 202 GLU A C 1
ATOM 1572 O O . GLU A 1 202 ? -56.233 9.378 23.135 1.00 52.09 202 GLU A O 1
ATOM 1577 N N . ASN A 1 203 ? -54.731 11.000 22.609 1.00 41.78 203 ASN A N 1
ATOM 1578 C CA . ASN A 1 203 ? -54.866 12.050 23.642 1.00 41.78 203 ASN A CA 1
ATOM 1579 C C . ASN A 1 203 ? -53.473 12.430 24.158 1.00 41.78 203 ASN A C 1
ATOM 1581 O O . ASN A 1 203 ? -52.739 11.608 24.692 1.00 41.78 203 ASN A O 1
ATOM 1585 N N . SER A 1 204 ? -52.953 13.592 23.774 1.00 42.72 204 SER A N 1
ATOM 1586 C CA . SER A 1 204 ? -53.250 14.928 24.308 1.00 42.72 204 SER A CA 1
ATOM 1587 C C . SER A 1 204 ? -52.439 15.244 25.568 1.00 42.72 204 SER A C 1
ATOM 1589 O O . SER A 1 204 ? -52.639 14.664 26.628 1.00 42.72 204 SER A O 1
ATOM 1591 N N . GLU A 1 205 ? -51.627 16.282 25.391 1.00 44.06 205 GLU A N 1
ATOM 1592 C CA . GLU A 1 205 ? -51.173 17.256 26.379 1.00 44.06 205 GLU A CA 1
ATOM 1593 C C . GLU A 1 205 ? -49.880 17.017 27.171 1.00 44.06 205 GLU A C 1
ATOM 1595 O O . GLU A 1 205 ? -49.713 16.096 27.961 1.00 44.06 205 GLU A O 1
ATOM 1600 N N . ASN A 1 206 ? -49.057 18.062 27.033 1.00 46.59 206 ASN A N 1
ATOM 1601 C CA . ASN A 1 206 ? -48.179 18.651 28.032 1.00 46.59 206 ASN A CA 1
ATOM 1602 C C . ASN A 1 206 ? -46.791 18.018 28.193 1.00 46.59 206 ASN A C 1
ATOM 1604 O O . ASN A 1 206 ? -46.611 17.056 28.923 1.00 46.59 206 ASN A O 1
ATOM 1608 N N . ILE A 1 207 ? -45.783 18.649 27.580 1.00 43.06 207 ILE A N 1
ATOM 1609 C CA . ILE A 1 207 ? -44.621 19.184 28.306 1.00 43.06 207 ILE A CA 1
ATOM 1610 C C . ILE A 1 207 ? -43.997 20.313 27.478 1.00 43.06 207 ILE A C 1
ATOM 1612 O O . ILE A 1 207 ? -43.771 20.221 26.273 1.00 43.06 207 ILE A O 1
ATOM 1616 N N . GLN A 1 208 ? -43.791 21.410 28.189 1.00 43.09 208 GLN A N 1
ATOM 1617 C CA . GLN A 1 208 ? -43.392 22.729 27.744 1.00 43.09 208 GLN A CA 1
ATOM 1618 C C . GLN A 1 208 ? -41.950 22.798 27.218 1.00 43.09 208 GLN A C 1
ATOM 1620 O O . GLN A 1 208 ? -41.050 22.127 27.713 1.00 43.09 208 GLN A O 1
ATOM 1625 N N . ASN A 1 209 ? -41.759 23.737 26.289 1.00 49.44 209 ASN A N 1
ATOM 1626 C CA . ASN A 1 209 ? -40.596 24.612 26.132 1.00 49.44 209 ASN A CA 1
ATOM 1627 C C . ASN A 1 209 ? -39.191 24.011 26.285 1.00 49.44 209 ASN A C 1
ATOM 1629 O O . ASN A 1 209 ? -38.623 23.959 27.375 1.00 49.44 209 ASN A O 1
ATOM 1633 N N . LYS A 1 210 ? -38.524 23.860 25.137 1.00 43.06 210 LYS A N 1
ATOM 1634 C CA . LYS A 1 210 ? -37.170 24.400 24.977 1.00 43.06 210 LYS A CA 1
ATOM 1635 C C . LYS A 1 210 ? -36.981 24.940 23.564 1.00 43.06 210 LYS A C 1
ATOM 1637 O O . LYS A 1 210 ? -36.830 24.190 22.607 1.00 43.06 210 LYS A O 1
ATOM 1642 N N . GLN A 1 211 ? -36.995 26.265 23.459 1.00 52.44 211 GLN A N 1
ATOM 1643 C CA . GLN A 1 211 ? -36.317 26.972 22.382 1.00 52.44 211 GLN A CA 1
ATOM 1644 C C . GLN A 1 211 ? -34.820 26.640 22.472 1.00 52.44 211 GLN A C 1
ATOM 1646 O O . GLN A 1 211 ? -34.243 26.751 23.555 1.00 52.44 211 GLN A O 1
ATOM 1651 N N . ASN A 1 212 ? -34.208 26.190 21.374 1.00 49.09 212 ASN A N 1
ATOM 1652 C CA . ASN A 1 212 ? -33.098 26.899 20.729 1.00 49.09 212 ASN A CA 1
ATOM 1653 C C . ASN A 1 212 ? -32.501 26.110 19.550 1.00 49.09 212 ASN A C 1
ATOM 1655 O O . ASN A 1 212 ? -32.288 24.905 19.626 1.00 49.09 212 ASN A O 1
ATOM 1659 N N . ASP A 1 213 ? -32.200 26.898 18.520 1.00 47.66 213 ASP A N 1
ATOM 1660 C CA . ASP A 1 213 ? -31.348 26.697 17.346 1.00 47.66 213 ASP A CA 1
ATOM 1661 C C . ASP A 1 213 ? -31.735 25.703 16.241 1.00 47.66 213 ASP A C 1
ATOM 1663 O O . ASP A 1 213 ? -31.677 24.482 16.361 1.00 47.66 213 ASP A O 1
ATOM 1667 N N . GLY A 1 214 ? -32.044 26.296 15.081 1.00 50.50 214 GLY A N 1
ATOM 1668 C CA . GLY A 1 214 ? -32.304 25.646 13.803 1.00 50.50 214 GLY A CA 1
ATOM 1669 C C . GLY A 1 214 ? -31.043 25.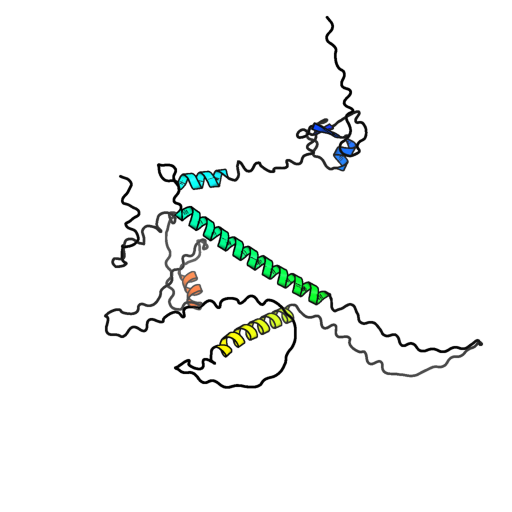085 13.147 1.00 50.50 214 GLY A C 1
ATOM 1670 O O . GLY A 1 214 ? -30.582 25.596 12.128 1.00 50.50 214 GLY A O 1
ATOM 1671 N N . GLY A 1 215 ? -30.517 23.996 13.701 1.00 59.25 215 GLY A N 1
ATOM 1672 C CA . GLY A 1 215 ? -29.573 23.121 13.012 1.00 59.25 215 GLY A CA 1
ATOM 1673 C C . GLY A 1 215 ? -30.308 21.998 12.279 1.00 59.25 215 GLY A C 1
ATOM 1674 O O . GLY A 1 215 ? -31.016 21.211 12.901 1.00 59.25 215 GLY A O 1
ATOM 1675 N N . TRP A 1 216 ? -30.130 21.887 10.960 1.00 53.09 216 TRP A N 1
ATOM 1676 C CA . TRP A 1 216 ? -30.573 20.711 10.206 1.00 53.09 216 TRP A CA 1
ATOM 1677 C C . TRP A 1 216 ? -29.773 19.482 10.656 1.00 53.09 216 TRP A C 1
ATOM 1679 O O . TRP A 1 216 ? -28.632 19.281 10.236 1.00 53.09 216 TRP A O 1
ATOM 1689 N N . GLU A 1 217 ? -30.355 18.646 11.515 1.00 65.88 217 GLU A N 1
ATOM 1690 C CA . GLU A 1 217 ? -29.709 17.413 11.957 1.00 65.88 217 GLU A CA 1
ATOM 1691 C C . GLU A 1 217 ? -29.918 16.300 10.918 1.00 65.88 217 GLU A C 1
ATOM 1693 O O . GLU A 1 217 ? -31.034 15.882 10.603 1.00 65.88 217 GLU A O 1
ATOM 1698 N N . THR A 1 218 ? -28.817 15.819 10.337 1.00 68.38 218 THR A N 1
ATOM 1699 C CA . THR A 1 218 ? -28.859 14.752 9.333 1.00 68.38 218 THR A CA 1
ATOM 1700 C C . THR A 1 218 ? -29.162 13.418 10.014 1.00 68.38 218 THR A C 1
ATOM 1702 O O . THR A 1 218 ? -28.303 12.834 10.679 1.00 68.38 218 THR A O 1
ATOM 1705 N N . VAL A 1 219 ? -30.378 12.907 9.811 1.00 57.50 219 VAL A N 1
ATOM 1706 C CA . VAL A 1 219 ? -30.843 11.617 10.340 1.00 57.50 219 VAL A CA 1
ATOM 1707 C C . VAL A 1 219 ? -29.974 10.475 9.795 1.00 57.50 219 VAL A C 1
ATOM 1709 O O . VAL A 1 219 ? -30.145 10.003 8.668 1.00 57.50 219 VAL A O 1
ATOM 1712 N N . LYS A 1 220 ? -29.019 9.991 10.597 1.00 60.00 220 LYS A N 1
ATOM 1713 C CA . LYS A 1 220 ? -28.222 8.803 10.258 1.00 60.00 220 LYS A CA 1
ATOM 1714 C C . LYS A 1 220 ? -29.109 7.561 10.362 1.00 60.00 220 LYS A C 1
ATOM 1716 O O . LYS A 1 220 ? -29.503 7.159 11.454 1.00 60.00 220 LYS A O 1
ATOM 1721 N N . LYS A 1 221 ? -29.402 6.918 9.225 1.00 56.97 221 LYS A N 1
ATOM 1722 C CA . LYS A 1 221 ? -30.134 5.639 9.192 1.00 56.97 221 LYS A CA 1
ATOM 1723 C C . LYS A 1 221 ? -29.391 4.591 10.030 1.00 56.97 221 LYS A C 1
ATOM 1725 O O . LYS A 1 221 ? -28.257 4.217 9.726 1.00 56.97 221 LYS A O 1
ATOM 1730 N N . LYS A 1 222 ? -30.047 4.115 11.090 1.00 55.31 222 LYS A N 1
ATOM 1731 C CA . LYS A 1 222 ? -29.557 3.071 11.998 1.00 55.31 222 LYS A CA 1
ATOM 1732 C C . LYS A 1 222 ? -29.388 1.774 11.196 1.00 55.31 222 LYS A C 1
ATOM 1734 O O . LYS A 1 222 ? -30.367 1.183 10.752 1.00 55.31 222 LYS A O 1
ATOM 1739 N N . ARG A 1 223 ? -28.144 1.345 10.948 1.00 55.69 223 ARG A N 1
ATOM 1740 C CA . ARG A 1 223 ? -27.876 0.065 10.270 1.00 55.69 223 ARG A CA 1
ATOM 1741 C C . ARG A 1 223 ? -28.380 -1.073 11.159 1.00 55.69 223 ARG A C 1
ATOM 1743 O O . ARG A 1 223 ? -27.893 -1.240 12.275 1.00 55.69 223 ARG A O 1
ATOM 1750 N N . HIS A 1 224 ? -29.341 -1.848 10.663 1.00 62.16 224 HIS A N 1
ATOM 1751 C CA . HIS A 1 224 ? -29.772 -3.086 11.303 1.00 62.16 224 HIS A CA 1
ATOM 1752 C C . HIS A 1 224 ? -28.611 -4.085 11.295 1.00 62.16 224 HIS A C 1
ATOM 1754 O O . HIS A 1 224 ? -28.305 -4.697 10.272 1.00 62.16 224 HIS A O 1
ATOM 1760 N N . TYR A 1 225 ? -27.958 -4.257 12.442 1.00 62.53 225 TYR A N 1
ATOM 1761 C CA . TYR A 1 225 ? -27.070 -5.390 12.662 1.00 62.53 225 TYR A CA 1
ATOM 1762 C C . TYR A 1 225 ? -27.935 -6.646 12.743 1.00 62.53 225 TYR A C 1
ATOM 1764 O O . TYR A 1 225 ? -28.722 -6.811 13.676 1.00 62.53 225 TYR A O 1
ATOM 1772 N N . ARG A 1 226 ? -27.818 -7.524 11.742 1.00 62.12 226 ARG A N 1
ATOM 1773 C CA . ARG A 1 226 ? -28.404 -8.863 11.814 1.00 62.12 226 ARG A CA 1
ATOM 1774 C C . ARG A 1 226 ? -27.695 -9.606 12.944 1.00 62.12 226 ARG A C 1
ATOM 1776 O O . ARG A 1 226 ? -26.486 -9.818 12.871 1.00 62.12 226 ARG A O 1
ATOM 1783 N N . LYS A 1 227 ? -28.429 -9.947 14.006 1.00 65.50 227 LYS A N 1
ATOM 1784 C CA . LYS A 1 227 ? -27.909 -10.810 15.072 1.00 65.50 227 LYS A CA 1
ATOM 1785 C C . LYS A 1 227 ? -27.551 -12.168 14.445 1.00 65.50 227 LYS A C 1
ATOM 1787 O O . LYS A 1 227 ? -28.357 -12.672 13.661 1.00 65.50 227 LYS A O 1
ATOM 1792 N N . PRO A 1 228 ? -26.374 -12.745 14.739 1.00 53.44 228 PRO A N 1
ATOM 1793 C CA . PRO A 1 228 ? -26.027 -14.071 14.249 1.00 53.44 228 PRO A CA 1
ATOM 1794 C C . PRO A 1 228 ? -27.041 -15.072 14.799 1.00 53.44 228 PRO A C 1
ATOM 1796 O O . PRO A 1 228 ? -27.219 -15.197 16.010 1.00 53.44 228 PRO A O 1
ATOM 1799 N N . THR A 1 229 ? -27.748 -15.745 13.899 1.00 52.03 229 THR A N 1
ATOM 1800 C CA . THR A 1 229 ? -28.688 -16.805 14.246 1.00 52.03 229 THR A CA 1
ATOM 1801 C C . THR A 1 229 ? -27.864 -17.996 14.716 1.00 52.03 229 THR A C 1
ATOM 1803 O O . THR A 1 229 ? -27.164 -18.630 13.927 1.00 52.03 229 THR A O 1
ATOM 1806 N N . VAL A 1 230 ? -27.886 -18.269 16.018 1.00 59.47 230 VAL A N 1
ATOM 1807 C CA . VAL A 1 230 ? -27.326 -19.507 16.558 1.00 59.47 230 VAL A CA 1
ATOM 1808 C C . VAL A 1 230 ? -28.252 -20.626 16.096 1.00 59.47 230 VAL A C 1
ATOM 1810 O O . VAL A 1 230 ? -29.414 -20.674 16.493 1.00 59.47 230 VAL A O 1
ATOM 1813 N N . ILE A 1 231 ? -27.762 -21.483 15.202 1.00 56.38 231 ILE A N 1
ATOM 1814 C CA . ILE A 1 231 ? -28.489 -22.678 14.775 1.00 56.38 231 ILE A CA 1
ATOM 1815 C C . ILE A 1 231 ? -28.456 -23.652 15.955 1.00 56.38 231 ILE A C 1
ATOM 1817 O O . ILE A 1 231 ? -27.466 -24.347 16.170 1.00 56.38 231 ILE A O 1
ATOM 1821 N N . ILE A 1 232 ? -29.524 -23.659 16.750 1.00 59.47 232 ILE A N 1
ATOM 1822 C CA . ILE A 1 232 ? -29.778 -24.691 17.756 1.00 59.47 232 ILE A CA 1
ATOM 1823 C C . ILE A 1 232 ? -30.460 -25.837 17.004 1.00 59.47 232 ILE A C 1
ATOM 1825 O O . ILE A 1 232 ? -31.661 -25.795 16.748 1.00 59.47 232 ILE A O 1
ATOM 1829 N N . GLY A 1 233 ? -29.672 -26.809 16.545 1.00 54.50 233 GLY A N 1
ATOM 1830 C CA . GLY A 1 233 ? -30.198 -27.992 15.865 1.00 54.50 233 GLY A CA 1
ATOM 1831 C C . GLY A 1 233 ? -30.932 -28.906 16.847 1.00 54.50 233 GLY A C 1
ATOM 1832 O O . GLY A 1 233 ? -30.398 -29.228 17.905 1.00 54.50 233 GLY A O 1
ATOM 1833 N N . SER A 1 234 ? -32.149 -29.333 16.503 1.00 58.47 234 SER A N 1
ATOM 1834 C CA . SER A 1 234 ? -32.844 -30.424 17.190 1.00 58.47 234 SER A CA 1
ATOM 1835 C C . SER A 1 234 ? -32.231 -31.768 16.783 1.00 58.47 234 SER A C 1
ATOM 1837 O O . SER A 1 234 ? -32.040 -32.015 15.593 1.00 58.47 234 SER A O 1
ATOM 1839 N N . ASN A 1 235 ? -31.976 -32.646 17.755 1.00 57.41 235 ASN A N 1
ATOM 1840 C CA . ASN A 1 235 ? -31.223 -33.911 17.647 1.00 57.41 235 ASN A CA 1
ATOM 1841 C C . ASN A 1 235 ? -31.837 -35.017 16.742 1.00 57.41 235 ASN A C 1
ATOM 1843 O O . ASN A 1 235 ? -31.534 -36.191 16.932 1.00 57.41 235 ASN A O 1
ATOM 1847 N N . SER A 1 236 ? -32.716 -34.694 15.789 1.00 66.06 236 SER A N 1
ATOM 1848 C CA . SER A 1 236 ? -33.404 -35.671 14.926 1.00 66.06 236 SER A CA 1
ATOM 1849 C C . SER A 1 236 ? -32.764 -35.865 13.548 1.00 66.06 236 SER A C 1
ATOM 1851 O O . SER A 1 236 ? -32.989 -36.888 12.907 1.00 66.06 236 SER A O 1
ATOM 1853 N N . SER A 1 237 ? -31.940 -34.926 13.081 1.00 58.22 237 SER A N 1
ATOM 1854 C CA . SER A 1 237 ? -31.099 -35.124 11.898 1.00 58.22 237 SER A CA 1
ATOM 1855 C C . SER A 1 237 ? -29.760 -35.701 12.349 1.00 58.22 237 SER A C 1
ATOM 1857 O O . SER A 1 237 ? -29.147 -35.102 13.227 1.00 58.22 237 SER A O 1
ATOM 1859 N N . GLY A 1 238 ? -29.276 -36.799 11.757 1.00 75.75 238 GLY A N 1
ATOM 1860 C CA . GLY A 1 238 ? -27.980 -37.446 12.057 1.00 75.75 238 GLY A CA 1
ATOM 1861 C C . GLY A 1 238 ? -26.719 -36.599 11.792 1.00 75.75 238 GLY A C 1
ATOM 1862 O O . GLY A 1 238 ? -25.666 -37.132 11.461 1.00 75.75 238 GLY A O 1
ATOM 1863 N N . VAL A 1 239 ? -26.821 -35.278 11.906 1.00 68.69 239 VAL A N 1
ATOM 1864 C CA . VAL A 1 239 ? -25.748 -34.298 11.807 1.00 68.69 239 VAL A CA 1
ATOM 1865 C C . VAL A 1 239 ? -25.122 -34.153 13.191 1.00 68.69 239 VAL A C 1
ATOM 1867 O O . VAL A 1 239 ? -25.706 -33.553 14.092 1.00 68.69 239 VAL A O 1
ATOM 1870 N N . GLN A 1 240 ? -23.929 -34.714 13.369 1.00 76.75 240 GLN A N 1
ATOM 1871 C CA . GLN A 1 240 ? -23.140 -34.513 14.582 1.00 76.75 240 GLN A CA 1
ATOM 1872 C C . GLN A 1 240 ? -22.393 -33.180 14.498 1.00 76.75 240 GLN A C 1
ATOM 1874 O O . GLN A 1 240 ? -21.769 -32.862 13.485 1.00 76.75 240 GLN A O 1
ATOM 1879 N N . GLY A 1 241 ? -22.455 -32.391 15.570 1.00 75.75 241 GLY A N 1
ATOM 1880 C CA . GLY A 1 241 ? -21.610 -31.211 15.705 1.00 75.75 241 GLY A CA 1
ATOM 1881 C C . GLY A 1 241 ? -20.147 -31.635 15.817 1.00 75.75 241 GLY A C 1
ATOM 1882 O O . GLY A 1 241 ? -19.801 -32.421 16.694 1.00 75.75 241 GLY A O 1
ATOM 1883 N N . VAL A 1 242 ? -19.295 -31.116 14.936 1.00 80.25 242 VAL A N 1
ATOM 1884 C CA . VAL A 1 242 ? -17.843 -31.324 14.998 1.00 80.25 242 VAL A CA 1
ATOM 1885 C C . VAL A 1 242 ? -17.198 -30.102 15.646 1.00 80.25 242 VAL A C 1
ATOM 1887 O O . VAL A 1 242 ? -17.605 -28.963 15.400 1.00 80.25 242 VAL A O 1
ATOM 1890 N N . GLU A 1 243 ? -16.191 -30.335 16.484 1.00 82.19 243 GLU A N 1
ATOM 1891 C CA . GLU A 1 243 ? -15.396 -29.272 17.093 1.00 82.19 243 GLU A CA 1
ATOM 1892 C C . GLU A 1 243 ? -14.728 -28.398 16.019 1.00 82.19 243 GLU A C 1
ATOM 1894 O O . GLU A 1 243 ? -14.173 -28.892 15.033 1.00 82.19 243 GLU A O 1
ATOM 1899 N N . LYS A 1 244 ? -14.770 -27.074 16.206 1.00 83.44 244 LYS A N 1
ATOM 1900 C CA . LYS A 1 244 ? -14.113 -26.139 15.289 1.00 83.44 244 LYS A CA 1
ATOM 1901 C C . LYS A 1 244 ? -12.602 -26.219 15.475 1.00 83.44 244 LYS A C 1
ATOM 1903 O O . LYS A 1 244 ? -12.093 -25.887 16.539 1.00 83.44 244 LYS A O 1
ATOM 1908 N N . ARG A 1 245 ? -11.890 -26.584 14.411 1.00 87.12 245 ARG A N 1
ATOM 1909 C CA . ARG A 1 245 ? -10.423 -26.577 14.362 1.00 87.12 245 ARG A CA 1
ATOM 1910 C C . ARG A 1 245 ? -9.927 -25.398 13.528 1.00 87.12 245 ARG A C 1
ATOM 1912 O O . ARG A 1 245 ? -10.544 -25.043 12.525 1.00 87.12 245 ARG A O 1
ATOM 1919 N N . SER A 1 246 ? -8.814 -24.801 13.940 1.00 86.44 246 SER A N 1
ATOM 1920 C CA . SER A 1 246 ? -8.111 -23.749 13.199 1.00 86.44 246 SER A CA 1
ATOM 1921 C C . SER A 1 246 ? -6.692 -24.195 12.879 1.00 86.44 246 SER A C 1
ATOM 1923 O O . SER A 1 246 ? -6.019 -24.751 13.744 1.00 86.44 246 SER A O 1
ATOM 1925 N N . PHE A 1 247 ? -6.227 -23.907 11.666 1.00 90.25 247 PHE A N 1
ATOM 1926 C CA . PHE A 1 247 ? -4.884 -24.252 11.207 1.00 90.25 247 PHE A CA 1
ATOM 1927 C C . PHE A 1 247 ? -4.032 -22.985 11.117 1.00 90.25 247 PHE A C 1
ATOM 1929 O O . PHE A 1 247 ? -4.451 -22.004 10.502 1.00 90.25 247 PHE A O 1
ATOM 1936 N N . LEU A 1 248 ? -2.845 -23.004 11.725 1.00 90.12 248 LEU A N 1
ATOM 1937 C CA . LEU A 1 248 ? -1.884 -21.904 11.675 1.00 90.12 248 LEU A CA 1
ATOM 1938 C C . LEU A 1 248 ? -0.589 -22.394 11.030 1.00 90.12 248 LEU A C 1
ATOM 1940 O O . LEU A 1 248 ? 0.070 -23.288 11.554 1.00 90.12 248 LEU A O 1
ATOM 1944 N N . HIS A 1 249 ? -0.213 -21.786 9.908 1.00 91.56 249 HIS A N 1
ATOM 1945 C CA . HIS A 1 249 ? 1.059 -22.064 9.254 1.00 91.56 249 HIS A CA 1
ATOM 1946 C C . HIS A 1 249 ? 2.108 -21.046 9.704 1.00 91.56 249 HIS A C 1
ATOM 1948 O O . HIS A 1 249 ? 1.972 -19.848 9.451 1.00 91.56 249 HIS A O 1
ATOM 1954 N N . VAL A 1 250 ? 3.170 -21.525 10.349 1.00 89.12 250 VAL A N 1
ATOM 1955 C CA . VAL A 1 250 ? 4.279 -20.685 10.812 1.00 89.12 250 VAL A CA 1
ATOM 1956 C C . VAL A 1 250 ? 5.474 -20.898 9.890 1.00 89.12 250 VAL A C 1
ATOM 1958 O O . VAL A 1 250 ? 5.891 -22.025 9.643 1.00 89.12 250 VAL A O 1
ATOM 1961 N N . SER A 1 251 ? 6.025 -19.805 9.365 1.00 90.38 251 SER A N 1
ATOM 1962 C CA . SER A 1 251 ? 7.223 -19.815 8.520 1.00 90.38 251 SER A CA 1
ATOM 1963 C C . SER A 1 251 ? 8.335 -18.992 9.168 1.00 90.38 251 SER A C 1
ATOM 1965 O O . SER A 1 251 ? 8.072 -18.212 10.080 1.00 90.38 251 SER A O 1
ATOM 1967 N N . ARG A 1 252 ? 9.575 -19.158 8.682 1.00 90.44 252 ARG A N 1
ATOM 1968 C CA . ARG A 1 252 ? 10.769 -18.441 9.178 1.00 90.44 252 ARG A CA 1
ATOM 1969 C C . ARG A 1 252 ? 11.106 -18.728 10.649 1.00 90.44 252 ARG A C 1
ATOM 1971 O O . ARG A 1 252 ? 11.602 -17.857 11.357 1.00 90.44 252 ARG A O 1
ATOM 1978 N N . VAL A 1 253 ? 10.845 -19.952 11.098 1.00 93.56 253 VAL A N 1
ATOM 1979 C CA . VAL A 1 253 ? 11.332 -20.452 12.390 1.00 93.56 253 VAL A CA 1
ATOM 1980 C C . VAL A 1 253 ? 12.830 -20.753 12.268 1.00 93.56 253 VAL A C 1
ATOM 1982 O O . VAL A 1 253 ? 13.298 -21.121 11.187 1.00 93.56 253 VAL A O 1
ATOM 1985 N N . ASN A 1 254 ? 13.586 -20.573 13.353 1.00 94.44 254 ASN A N 1
ATOM 1986 C CA . ASN A 1 254 ? 14.998 -20.949 13.400 1.00 94.44 254 ASN A CA 1
ATOM 1987 C C . ASN A 1 254 ? 15.142 -22.456 13.063 1.00 94.44 254 ASN A C 1
ATOM 1989 O O . ASN A 1 254 ? 14.374 -23.257 13.599 1.00 94.44 254 ASN A O 1
ATOM 1993 N N . PRO A 1 255 ? 16.068 -22.862 12.168 1.00 93.31 255 PRO A N 1
ATOM 1994 C CA . PRO A 1 255 ? 16.237 -24.264 11.770 1.00 93.31 255 PRO A CA 1
ATOM 1995 C C . PRO A 1 255 ? 16.525 -25.226 12.931 1.00 93.31 255 PRO A C 1
ATOM 1997 O O . PRO A 1 255 ? 16.202 -26.409 12.814 1.00 93.31 255 PRO A O 1
ATOM 2000 N N . ASP A 1 256 ? 17.085 -24.725 14.034 1.00 96.12 256 ASP A N 1
ATOM 2001 C CA . ASP A 1 256 ? 17.419 -25.530 15.213 1.00 96.12 256 ASP A CA 1
ATOM 2002 C C . ASP A 1 256 ? 16.220 -25.759 16.149 1.00 96.12 256 ASP A C 1
ATOM 2004 O O . ASP A 1 256 ? 16.291 -26.589 17.056 1.00 96.12 256 ASP A O 1
ATOM 2008 N N . THR A 1 257 ? 15.107 -25.046 15.943 1.00 96.69 257 THR A N 1
ATOM 2009 C CA . THR A 1 257 ? 13.897 -25.202 16.758 1.00 96.69 257 THR A CA 1
ATOM 2010 C C . THR A 1 257 ? 13.238 -26.551 16.485 1.00 96.69 257 THR A C 1
ATOM 2012 O O . THR A 1 257 ? 12.898 -26.877 15.340 1.00 96.69 257 THR A O 1
ATOM 2015 N N . LYS A 1 258 ? 13.020 -27.333 17.546 1.00 97.31 258 LYS A N 1
ATOM 2016 C CA . LYS A 1 258 ? 12.351 -28.632 17.449 1.00 97.31 258 LYS A CA 1
ATOM 2017 C C . LYS A 1 258 ? 10.835 -28.488 17.594 1.00 97.31 258 LYS A C 1
ATOM 2019 O O . LYS A 1 258 ? 10.317 -27.454 18.016 1.00 97.31 258 LYS A O 1
ATOM 2024 N N . VAL A 1 259 ? 10.101 -29.529 17.203 1.00 96.94 259 VAL A N 1
ATOM 2025 C CA . VAL A 1 259 ? 8.627 -29.527 17.238 1.00 96.94 259 VAL A CA 1
ATOM 2026 C C . VAL A 1 259 ? 8.124 -29.447 18.679 1.00 96.94 259 VAL A C 1
ATOM 2028 O O . VAL A 1 259 ? 7.154 -28.744 18.951 1.00 96.94 259 VAL A O 1
ATOM 2031 N N . GLU A 1 260 ? 8.835 -30.087 19.605 1.00 97.56 260 GLU A N 1
ATOM 2032 C CA . GLU A 1 260 ? 8.513 -30.139 21.031 1.00 97.56 260 GLU A CA 1
ATOM 2033 C C . GLU A 1 260 ? 8.610 -28.752 21.691 1.00 97.56 260 GLU A C 1
ATOM 2035 O O . GLU A 1 260 ? 7.790 -28.398 22.543 1.00 97.56 260 GLU A O 1
ATOM 2040 N N . ASP A 1 261 ? 9.566 -27.928 21.253 1.00 97.00 261 ASP A N 1
ATOM 2041 C CA . ASP A 1 261 ? 9.731 -26.552 21.735 1.00 97.00 261 ASP A CA 1
ATOM 2042 C C . ASP A 1 261 ? 8.535 -25.682 21.310 1.00 97.00 261 ASP A C 1
ATOM 2044 O O . ASP A 1 261 ? 7.989 -24.913 22.101 1.00 97.00 261 ASP A O 1
ATOM 2048 N N . MET A 1 262 ? 8.069 -25.843 20.068 1.00 96.44 262 MET A N 1
ATOM 2049 C CA . MET A 1 262 ? 6.892 -25.127 19.559 1.00 96.44 262 MET A CA 1
ATOM 2050 C C . MET A 1 262 ? 5.594 -25.613 20.210 1.00 96.44 262 MET A C 1
ATOM 2052 O O . MET A 1 262 ? 4.711 -24.812 20.517 1.00 96.44 262 MET A O 1
ATOM 2056 N N . GLU A 1 263 ? 5.468 -26.920 20.433 1.00 97.06 263 GLU A N 1
ATOM 2057 C CA . GLU A 1 263 ? 4.299 -27.511 21.079 1.00 97.06 263 GLU A CA 1
ATOM 2058 C C . GLU A 1 263 ? 4.193 -27.076 22.546 1.00 97.06 263 GLU A C 1
ATOM 2060 O O . GLU A 1 263 ? 3.118 -26.670 22.988 1.00 97.06 263 GLU A O 1
ATOM 2065 N N . SER A 1 264 ? 5.303 -27.086 23.291 1.00 97.12 264 SER A N 1
ATOM 2066 C CA . SER A 1 264 ? 5.335 -26.608 24.680 1.00 97.12 264 SER A CA 1
ATOM 2067 C C . SER A 1 264 ? 4.999 -25.118 24.792 1.00 97.12 264 SER A C 1
ATOM 2069 O O . SER A 1 264 ? 4.215 -24.742 25.665 1.00 97.12 264 SER A O 1
ATOM 2071 N N . LEU A 1 265 ? 5.489 -24.283 23.868 1.00 96.69 265 LEU A N 1
ATOM 2072 C CA . LEU A 1 265 ? 5.156 -22.857 23.803 1.00 96.69 265 LEU A CA 1
ATOM 2073 C C . LEU A 1 265 ? 3.660 -22.614 23.538 1.00 96.69 265 LEU A C 1
ATOM 2075 O O . LEU A 1 265 ? 3.043 -21.755 24.170 1.00 96.69 265 LEU A O 1
ATOM 2079 N N . LEU A 1 266 ? 3.064 -23.357 22.600 1.00 95.94 266 LEU A N 1
ATOM 2080 C CA . LEU A 1 266 ? 1.668 -23.160 22.197 1.00 95.94 266 LEU A CA 1
ATOM 2081 C C . LEU A 1 266 ? 0.669 -23.775 23.185 1.00 95.94 266 LEU A C 1
ATOM 2083 O O . LEU A 1 266 ? -0.409 -23.206 23.375 1.00 95.94 266 LEU A O 1
ATOM 2087 N N . LYS A 1 267 ? 1.022 -24.876 23.861 1.00 96.31 267 LYS A N 1
ATOM 2088 C CA . LYS A 1 267 ? 0.161 -25.536 24.860 1.00 96.31 267 LYS A CA 1
ATOM 2089 C C . LYS A 1 267 ? -0.232 -24.629 26.024 1.00 96.31 267 LYS A C 1
ATOM 2091 O O . LYS A 1 267 ? -1.306 -24.821 26.584 1.00 96.31 267 LYS A O 1
ATOM 2096 N N . VAL A 1 268 ? 0.581 -23.618 26.346 1.00 96.50 268 VAL A N 1
ATOM 2097 C CA . VAL A 1 268 ? 0.268 -22.615 27.381 1.00 96.50 268 VAL A CA 1
ATOM 2098 C C . VAL A 1 268 ? -1.040 -21.876 27.078 1.00 96.50 268 VAL A C 1
ATOM 2100 O O . VAL A 1 268 ? -1.816 -21.603 27.988 1.00 96.50 268 VAL A O 1
ATOM 2103 N N . ASN A 1 269 ? -1.300 -21.580 25.802 1.00 95.25 269 ASN A N 1
ATOM 2104 C CA . ASN A 1 269 ? -2.483 -20.829 25.371 1.00 95.25 269 ASN A CA 1
ATOM 2105 C C . ASN A 1 269 ? -3.555 -21.719 24.719 1.00 95.25 269 ASN A C 1
ATOM 2107 O O . ASN A 1 269 ? -4.726 -21.345 24.686 1.00 95.25 269 ASN A O 1
ATOM 2111 N N . PHE A 1 270 ? -3.165 -22.885 24.193 1.00 93.56 270 PHE A N 1
ATOM 2112 C CA . PHE A 1 270 ? -4.022 -23.769 23.404 1.00 93.56 270 PHE A CA 1
ATOM 2113 C C . PHE A 1 270 ? -3.865 -25.230 23.869 1.00 93.56 270 PHE A C 1
ATOM 2115 O O . PHE A 1 270 ? -3.061 -25.971 23.299 1.00 93.56 270 PHE A O 1
ATOM 2122 N N . PRO A 1 271 ? -4.638 -25.687 24.876 1.00 89.38 271 PRO A N 1
ATOM 2123 C CA . PRO A 1 271 ? -4.445 -26.994 25.522 1.00 89.38 271 PRO A CA 1
ATOM 2124 C C . PRO A 1 271 ? -4.741 -28.239 24.651 1.00 89.38 271 PRO A C 1
ATOM 2126 O O . PRO A 1 271 ? -4.671 -29.356 25.149 1.00 89.38 271 PRO A O 1
ATOM 2129 N N . GLY A 1 272 ? -5.019 -28.082 23.355 1.00 91.19 272 GLY A N 1
ATOM 2130 C CA . GLY A 1 272 ? -5.215 -29.177 22.392 1.00 91.19 272 GLY A CA 1
ATOM 2131 C C . GLY A 1 272 ? -4.431 -28.996 21.090 1.00 91.19 272 GLY A C 1
ATOM 2132 O O . GLY A 1 272 ? -4.824 -29.533 20.058 1.00 91.19 272 GLY A O 1
ATOM 2133 N N . VAL A 1 273 ? -3.372 -28.179 21.101 1.00 96.38 273 VAL A N 1
ATOM 2134 C CA . VAL A 1 273 ? -2.581 -27.905 19.897 1.00 96.38 273 VAL A CA 1
ATOM 2135 C C . VAL A 1 273 ? -1.746 -29.118 19.485 1.00 96.38 273 VAL A C 1
ATOM 2137 O O . VAL A 1 273 ? -1.013 -29.689 20.289 1.00 96.38 273 VAL A O 1
ATOM 2140 N N . THR A 1 274 ? -1.837 -29.479 18.208 1.00 95.75 274 THR A N 1
ATOM 2141 C CA . THR A 1 274 ? -0.976 -30.467 17.550 1.00 95.75 274 THR A CA 1
ATOM 2142 C C . THR A 1 274 ? -0.044 -29.737 16.592 1.00 95.75 274 THR A C 1
ATOM 2144 O O . THR A 1 274 ? -0.515 -28.983 15.736 1.00 95.75 274 THR A O 1
ATOM 2147 N N . VAL A 1 275 ? 1.267 -29.940 16.727 1.00 96.38 275 VAL A N 1
ATOM 2148 C CA . VAL A 1 275 ? 2.274 -29.302 15.869 1.00 96.38 275 VAL A CA 1
ATOM 2149 C C . VAL A 1 275 ? 2.917 -30.363 14.985 1.00 96.38 275 VAL A C 1
ATOM 2151 O O . VAL A 1 275 ? 3.424 -31.365 15.476 1.00 96.38 275 VAL A O 1
ATOM 2154 N N . GLU A 1 276 ? 2.921 -30.133 13.675 1.00 95.12 276 GLU A N 1
ATOM 2155 C CA . GLU A 1 276 ? 3.537 -31.030 12.697 1.00 95.12 276 GLU A CA 1
ATOM 2156 C C . GLU A 1 276 ? 4.632 -30.294 11.922 1.00 95.12 276 GLU A C 1
ATOM 2158 O O . GLU A 1 276 ? 4.421 -29.188 11.418 1.00 95.12 276 GLU A O 1
ATOM 2163 N N . LYS A 1 277 ? 5.810 -30.914 11.781 1.00 93.56 277 LYS A N 1
ATOM 2164 C CA . LYS A 1 277 ? 6.880 -30.376 10.934 1.00 93.56 277 LYS A CA 1
ATOM 2165 C C . LYS A 1 277 ? 6.599 -30.705 9.477 1.00 93.56 277 LYS A C 1
ATOM 2167 O O . LYS A 1 277 ? 6.703 -31.853 9.050 1.00 93.56 277 LYS A O 1
ATOM 2172 N N . TRP A 1 278 ? 6.314 -29.675 8.694 1.00 88.94 278 TRP A N 1
ATOM 2173 C CA . TRP A 1 278 ? 6.134 -29.820 7.259 1.00 88.94 278 TRP A CA 1
ATOM 2174 C C . TRP A 1 278 ? 7.475 -29.659 6.539 1.00 88.94 278 TRP A C 1
ATOM 2176 O O . TRP A 1 278 ? 8.035 -28.569 6.462 1.00 88.94 278 TRP A O 1
ATOM 2186 N N . ASN A 1 279 ? 7.982 -30.753 5.961 1.00 80.62 279 ASN A N 1
ATOM 2187 C CA . ASN A 1 279 ? 9.178 -30.759 5.105 1.00 80.62 279 ASN A CA 1
ATOM 2188 C C . ASN A 1 279 ? 8.873 -30.230 3.694 1.00 80.62 279 ASN A C 1
ATOM 2190 O O . ASN A 1 279 ? 9.360 -30.755 2.687 1.00 80.62 279 ASN A O 1
ATOM 2194 N N . SER A 1 280 ? 8.025 -29.209 3.584 1.00 64.75 280 SER A N 1
ATOM 2195 C CA . SER A 1 280 ? 7.802 -28.556 2.306 1.00 64.75 280 SER A CA 1
ATOM 2196 C C . SER A 1 280 ? 9.092 -27.842 1.911 1.00 64.75 280 SER A C 1
ATOM 2198 O O . SER A 1 280 ? 9.413 -26.777 2.437 1.00 64.75 280 SER A O 1
ATOM 2200 N N . ARG A 1 281 ? 9.811 -28.408 0.929 1.00 56.69 281 ARG A N 1
ATOM 2201 C CA . ARG A 1 281 ? 10.664 -27.618 0.023 1.00 56.69 281 ARG A CA 1
ATOM 2202 C C . ARG A 1 281 ? 9.880 -26.362 -0.393 1.00 56.69 281 ARG A C 1
ATOM 2204 O O . ARG A 1 281 ? 8.651 -26.456 -0.448 1.00 56.69 281 ARG A O 1
ATOM 2211 N N . PRO A 1 282 ? 10.525 -25.224 -0.710 1.00 52.19 282 PRO A N 1
ATOM 2212 C CA . PRO A 1 282 ? 9.852 -23.986 -1.118 1.00 52.19 282 PRO A CA 1
ATOM 2213 C C . PRO A 1 282 ? 9.154 -24.146 -2.486 1.00 52.19 282 PRO A C 1
ATOM 2215 O O . PRO A 1 282 ? 9.545 -23.586 -3.497 1.00 52.19 282 PRO A O 1
ATOM 2218 N N . LEU A 1 283 ? 8.104 -24.960 -2.508 1.00 49.00 283 LEU A N 1
ATOM 2219 C CA . LEU A 1 283 ? 7.129 -25.197 -3.565 1.00 49.00 283 LEU A CA 1
ATOM 2220 C C . LEU A 1 283 ? 5.731 -24.809 -3.051 1.00 49.00 283 LEU A C 1
ATOM 2222 O O . LEU A 1 283 ? 4.726 -25.193 -3.642 1.00 49.00 283 LEU A O 1
ATOM 2226 N N . ILE A 1 284 ? 5.655 -24.066 -1.937 1.00 50.44 284 ILE A N 1
ATOM 2227 C CA . ILE A 1 284 ? 4.409 -23.672 -1.257 1.00 50.44 284 ILE A CA 1
ATOM 2228 C C . ILE A 1 284 ? 3.500 -22.823 -2.165 1.00 50.44 284 ILE A C 1
ATOM 2230 O O . ILE A 1 284 ? 2.296 -22.796 -1.945 1.00 50.44 284 ILE A O 1
ATOM 2234 N N . LEU A 1 285 ? 4.007 -22.262 -3.269 1.00 49.06 285 LEU A N 1
ATOM 2235 C CA . LEU A 1 285 ? 3.156 -21.640 -4.291 1.00 49.06 285 LEU A CA 1
ATOM 2236 C C . LEU A 1 285 ? 2.420 -22.640 -5.209 1.00 49.06 285 LEU A C 1
ATOM 2238 O O . LEU A 1 285 ? 1.433 -22.261 -5.822 1.00 49.06 285 LEU A O 1
ATOM 2242 N N . LYS A 1 286 ? 2.827 -23.918 -5.295 1.00 49.84 286 LYS A N 1
ATOM 2243 C CA . LYS A 1 286 ? 2.152 -24.928 -6.142 1.00 49.84 286 LYS A CA 1
ATOM 2244 C C . LYS A 1 286 ? 1.205 -25.867 -5.390 1.00 49.84 286 LYS A C 1
ATOM 2246 O O . LYS A 1 286 ? 0.279 -26.388 -5.999 1.00 49.84 286 LYS A O 1
ATOM 2251 N N . LYS A 1 287 ? 1.403 -26.102 -4.085 1.00 47.12 287 LYS A N 1
ATOM 2252 C CA . LYS A 1 287 ? 0.649 -27.137 -3.343 1.00 47.12 287 LYS A CA 1
ATOM 2253 C C . LYS A 1 287 ? -0.575 -26.660 -2.558 1.00 47.12 287 LYS A C 1
ATOM 2255 O O . LYS A 1 287 ? -1.389 -27.509 -2.203 1.00 47.12 287 LYS A O 1
ATOM 2260 N N . MET A 1 288 ? -0.778 -25.353 -2.353 1.00 44.44 288 MET A N 1
ATOM 2261 C CA . MET A 1 288 ? -2.048 -24.866 -1.780 1.00 44.44 288 MET A CA 1
ATOM 2262 C C . MET A 1 288 ? -3.258 -25.158 -2.689 1.00 44.44 288 MET A C 1
ATOM 2264 O O . MET A 1 288 ? -4.371 -25.227 -2.184 1.00 44.44 288 MET A O 1
ATOM 2268 N N . ASN A 1 289 ? -3.043 -25.452 -3.978 1.00 49.47 289 ASN A N 1
ATOM 2269 C CA . ASN A 1 289 ? -4.103 -25.880 -4.898 1.00 49.47 289 ASN A CA 1
ATOM 2270 C C . ASN A 1 289 ? -4.469 -27.371 -4.794 1.00 49.47 289 ASN A C 1
ATOM 2272 O O . ASN A 1 289 ? -5.526 -27.759 -5.273 1.00 49.47 289 ASN A O 1
ATOM 2276 N N . GLN A 1 290 ? -3.640 -28.219 -4.172 1.00 46.91 290 GLN A N 1
ATOM 2277 C CA . GLN A 1 290 ? -3.810 -29.678 -4.264 1.00 46.91 290 GLN A CA 1
ATOM 2278 C C . GLN A 1 290 ? -4.406 -30.325 -3.000 1.00 46.91 290 GLN A C 1
ATOM 2280 O O . GLN A 1 290 ? -4.911 -31.443 -3.049 1.00 46.91 290 GLN A O 1
ATOM 2285 N N . CYS A 1 291 ? -4.426 -29.622 -1.861 1.00 41.34 291 CYS A N 1
ATOM 2286 C CA . CYS A 1 291 ? -5.063 -30.120 -0.630 1.00 41.34 291 CYS A CA 1
ATOM 2287 C C . CYS A 1 291 ? -6.590 -29.911 -0.579 1.00 41.34 291 CYS A C 1
ATOM 2289 O O . CYS A 1 291 ? -7.222 -30.325 0.390 1.00 41.34 291 CYS A O 1
ATOM 2291 N N . CYS A 1 292 ? -7.201 -29.321 -1.611 1.00 46.03 292 CYS A N 1
ATOM 2292 C CA . CYS A 1 292 ? -8.659 -29.202 -1.724 1.00 46.03 292 CYS A CA 1
ATOM 2293 C C . CYS A 1 292 ? -9.323 -30.386 -2.457 1.00 46.03 292 CYS A C 1
ATOM 2295 O O . CYS A 1 292 ? -10.548 -30.441 -2.513 1.00 46.03 292 CYS A O 1
ATOM 2297 N N . GLU A 1 293 ? -8.557 -31.343 -2.996 1.00 42.06 293 GLU A N 1
ATOM 2298 C CA . GLU A 1 293 ? -9.091 -32.365 -3.914 1.00 42.06 293 GLU A CA 1
ATOM 2299 C C . GLU A 1 293 ? -9.469 -33.715 -3.274 1.00 42.06 293 GLU A C 1
ATOM 2301 O O . GLU A 1 293 ? -9.971 -34.587 -3.977 1.00 42.06 293 GLU A O 1
ATOM 2306 N N . THR A 1 294 ? -9.292 -33.927 -1.961 1.00 44.81 294 THR A N 1
ATOM 2307 C CA . THR A 1 294 ? -9.510 -35.263 -1.345 1.00 44.81 294 THR A CA 1
ATOM 2308 C C . THR A 1 294 ? -10.566 -35.356 -0.240 1.00 44.81 294 THR A C 1
ATOM 2310 O O . THR A 1 294 ? -10.679 -36.397 0.402 1.00 44.81 294 THR A O 1
ATOM 2313 N N . SER A 1 295 ? -11.435 -34.354 -0.081 1.00 39.59 295 SER A N 1
ATOM 2314 C CA . SER A 1 295 ? -12.635 -34.488 0.763 1.00 39.59 295 SER A CA 1
ATOM 2315 C C . SER A 1 295 ? -13.898 -34.581 -0.101 1.00 39.59 295 SER A C 1
ATOM 2317 O O . SER A 1 295 ? -14.323 -33.566 -0.658 1.00 39.59 295 SER A O 1
ATOM 2319 N N . PRO A 1 296 ? -14.537 -35.760 -0.229 1.00 48.66 296 PRO A N 1
ATOM 2320 C CA . PRO A 1 296 ? -15.850 -35.847 -0.841 1.00 48.66 296 PRO A CA 1
ATOM 2321 C C . PRO A 1 296 ? -16.870 -35.269 0.148 1.00 48.66 296 PRO A C 1
ATOM 2323 O O . PRO A 1 296 ? -16.806 -35.565 1.337 1.00 48.66 296 PRO A O 1
ATOM 2326 N N . LEU A 1 297 ? -17.832 -34.491 -0.358 1.00 45.50 297 LEU A N 1
ATOM 2327 C CA . LEU A 1 297 ? -18.977 -33.887 0.356 1.00 45.50 297 LEU A CA 1
ATOM 2328 C C . LEU A 1 297 ? -18.854 -32.415 0.792 1.00 45.50 297 LEU A C 1
ATOM 2330 O O . LEU A 1 297 ? -19.435 -32.016 1.799 1.00 45.50 297 LEU A O 1
ATOM 2334 N N . ILE A 1 298 ? -18.247 -31.557 -0.035 1.00 44.03 298 ILE A N 1
ATOM 2335 C CA . ILE A 1 298 ? -18.694 -30.156 -0.127 1.00 44.03 298 ILE A CA 1
ATOM 2336 C C . ILE A 1 298 ? -19.053 -29.847 -1.584 1.00 44.03 298 ILE A C 1
ATOM 2338 O O . ILE A 1 298 ? -18.272 -30.043 -2.509 1.00 44.03 298 ILE A O 1
ATOM 2342 N N . SER A 1 299 ? -20.309 -29.440 -1.754 1.00 43.28 299 SER A N 1
ATOM 2343 C CA . SER A 1 299 ? -21.038 -29.215 -3.002 1.00 43.28 299 SER A CA 1
ATOM 2344 C C . SER A 1 299 ? -20.263 -28.394 -4.044 1.00 43.28 299 SER A C 1
ATOM 2346 O O . SER A 1 299 ? -19.963 -27.219 -3.837 1.00 43.28 299 SER A O 1
ATOM 2348 N N . ARG A 1 300 ? -20.024 -29.023 -5.202 1.00 44.25 300 ARG A N 1
ATOM 2349 C CA . ARG A 1 300 ? -19.343 -28.516 -6.410 1.00 44.25 300 ARG A CA 1
ATOM 2350 C C . ARG A 1 300 ? -20.091 -27.431 -7.207 1.00 44.25 300 ARG A C 1
ATOM 2352 O O . ARG A 1 300 ? -19.635 -27.046 -8.274 1.00 44.25 300 ARG A O 1
ATOM 2359 N N . ARG A 1 301 ? -21.221 -26.890 -6.742 1.00 44.03 301 ARG A N 1
ATOM 2360 C CA . ARG A 1 301 ? -22.108 -26.093 -7.621 1.00 44.03 301 ARG A CA 1
ATOM 2361 C C . ARG A 1 301 ? -21.685 -24.658 -7.962 1.00 44.03 301 ARG A C 1
ATOM 2363 O O . ARG A 1 301 ? -22.425 -24.001 -8.678 1.00 44.03 301 ARG A O 1
ATOM 2370 N N . ASN A 1 302 ? -20.530 -24.168 -7.508 1.00 43.78 302 ASN A N 1
ATOM 2371 C CA . ASN A 1 302 ? -20.102 -22.785 -7.791 1.00 43.78 302 ASN A CA 1
ATOM 2372 C C . ASN A 1 302 ? -18.740 -22.639 -8.490 1.00 43.78 302 ASN A C 1
ATOM 2374 O O . ASN A 1 302 ? -18.288 -21.511 -8.661 1.00 43.78 302 ASN A O 1
ATOM 2378 N N . TRP A 1 303 ? -18.097 -23.736 -8.903 1.00 38.22 303 TRP A N 1
ATOM 2379 C CA . TRP A 1 303 ? -16.778 -23.688 -9.561 1.00 38.22 303 TRP A CA 1
ATOM 2380 C C . TRP A 1 303 ? -16.760 -24.245 -10.996 1.00 38.22 303 TRP A C 1
ATOM 2382 O O . TRP A 1 303 ? -15.798 -24.008 -11.717 1.00 38.22 303 TRP A O 1
ATOM 2392 N N . GLU A 1 304 ? -17.822 -24.920 -11.455 1.00 37.56 304 GLU A N 1
ATOM 2393 C CA . GLU A 1 304 ? -17.842 -25.583 -12.775 1.00 37.56 304 GLU A CA 1
ATOM 2394 C C . GLU A 1 304 ? -18.080 -24.639 -13.968 1.00 37.56 304 GLU A C 1
ATOM 2396 O O . GLU A 1 304 ? -17.849 -25.029 -15.103 1.00 37.56 304 GLU A O 1
ATOM 2401 N N . HIS A 1 305 ? -18.428 -23.367 -13.752 1.00 38.25 305 HIS A N 1
ATOM 2402 C CA . HIS A 1 305 ? -18.609 -22.423 -14.866 1.00 38.25 305 HIS A CA 1
ATOM 2403 C C . HIS A 1 305 ? -17.315 -21.756 -15.366 1.00 38.25 305 HIS A C 1
ATOM 2405 O O . HIS A 1 305 ? -17.386 -20.894 -16.239 1.00 38.25 305 HIS A O 1
ATOM 2411 N N . PHE A 1 306 ? -16.148 -22.122 -14.823 1.00 36.41 306 PHE A N 1
ATOM 2412 C CA . PHE A 1 306 ? -14.869 -21.483 -15.162 1.00 36.41 306 PHE A CA 1
ATOM 2413 C C . PHE A 1 306 ? -13.925 -22.354 -16.014 1.00 36.41 306 PHE A C 1
ATOM 2415 O O . PHE A 1 306 ? -12.860 -21.884 -16.389 1.00 36.41 306 PHE A O 1
ATOM 2422 N N . LEU A 1 307 ? -14.286 -23.601 -16.347 1.00 41.22 307 LEU A N 1
ATOM 2423 C CA . LEU A 1 307 ? -13.388 -24.535 -17.054 1.00 41.22 307 LEU A CA 1
ATOM 2424 C C . LEU A 1 307 ? -13.978 -25.177 -18.321 1.00 41.22 307 LEU A C 1
ATOM 2426 O O . LEU A 1 307 ? -13.445 -26.175 -18.794 1.00 41.22 307 LEU A O 1
ATOM 2430 N N . GLU A 1 308 ? -15.035 -24.603 -18.905 1.00 38.19 308 GLU A N 1
ATOM 2431 C CA . GLU A 1 308 ? -15.681 -25.176 -20.101 1.00 38.19 308 GLU A CA 1
ATOM 2432 C C . GLU A 1 308 ? -15.788 -24.224 -21.308 1.00 38.19 308 GLU A C 1
ATOM 2434 O O . GLU A 1 308 ? -16.635 -24.413 -22.174 1.00 38.19 308 GLU A O 1
ATOM 2439 N N . GLN A 1 309 ? -14.910 -23.218 -21.419 1.00 39.09 309 GLN A N 1
ATOM 2440 C CA . GLN A 1 309 ? -14.683 -22.501 -22.687 1.00 39.09 309 GLN A CA 1
ATOM 2441 C C . GLN A 1 309 ? -13.201 -22.153 -22.870 1.00 39.09 309 GLN A C 1
ATOM 2443 O O . GLN A 1 309 ? -12.800 -21.014 -22.654 1.00 39.09 309 GLN A O 1
ATOM 2448 N N . SER A 1 310 ? -12.387 -23.150 -23.231 1.00 39.22 310 SER A N 1
ATOM 2449 C CA . SER A 1 310 ? -11.132 -23.008 -24.001 1.00 39.22 310 SER A CA 1
ATOM 2450 C C . SER A 1 310 ? -10.631 -24.388 -24.465 1.00 39.22 310 SER A C 1
ATOM 2452 O O . SER A 1 310 ? -9.522 -24.813 -24.144 1.00 39.22 310 SER A O 1
ATOM 2454 N N . LEU A 1 311 ? -11.489 -25.089 -25.211 1.00 38.16 311 LEU A N 1
ATOM 2455 C CA . LEU A 1 311 ? -11.094 -25.864 -26.389 1.00 38.16 311 LEU A CA 1
ATOM 2456 C C . LEU A 1 311 ? -11.759 -25.195 -27.591 1.00 38.16 311 LEU A C 1
ATOM 2458 O O . LEU A 1 311 ? -12.949 -24.829 -27.443 1.00 38.16 311 LEU A O 1
#